Protein AF-A0A7S1QEM0-F1 (afdb_monomer)

Structure (mmCIF, N/CA/C/O backbone):
data_AF-A0A7S1QEM0-F1
#
_entry.id   AF-A0A7S1QEM0-F1
#
loop_
_atom_site.group_PDB
_atom_site.id
_atom_site.type_symbol
_atom_site.label_atom_id
_atom_site.label_alt_id
_atom_site.label_comp_id
_atom_site.label_asym_id
_atom_site.label_entity_id
_atom_site.label_seq_id
_atom_site.pdbx_PDB_ins_code
_atom_site.Cartn_x
_atom_site.Cartn_y
_atom_site.Cartn_z
_atom_site.occupancy
_atom_site.B_iso_or_equiv
_atom_site.auth_seq_id
_atom_site.auth_comp_id
_atom_site.auth_asym_id
_atom_site.auth_atom_id
_atom_site.pdbx_PDB_model_num
ATOM 1 N N . LEU A 1 1 ? -28.813 -44.667 -21.325 1.00 46.09 1 LEU A N 1
ATOM 2 C CA . LEU A 1 1 ? -28.875 -44.055 -19.977 1.00 46.09 1 LEU A CA 1
ATOM 3 C C . LEU A 1 1 ? -30.034 -43.063 -19.959 1.00 46.09 1 LEU A C 1
ATOM 5 O O . LEU A 1 1 ? -30.055 -42.157 -20.779 1.00 46.09 1 LEU A O 1
ATOM 9 N N . LYS A 1 2 ? -31.065 -43.344 -19.153 1.00 39.00 2 LYS A N 1
ATOM 10 C CA . LYS A 1 2 ? -32.366 -42.652 -19.143 1.00 39.00 2 LYS A CA 1
ATOM 11 C C . LYS A 1 2 ? -32.258 -41.293 -18.437 1.00 39.00 2 LYS A C 1
ATOM 13 O O . LYS A 1 2 ? -31.999 -41.255 -17.240 1.00 39.00 2 LYS A O 1
ATOM 18 N N . LEU A 1 3 ? -32.525 -40.208 -19.164 1.00 43.53 3 LEU A N 1
ATOM 19 C CA . LEU A 1 3 ? -32.800 -38.877 -18.615 1.00 43.53 3 LEU A CA 1
ATOM 20 C C . LEU A 1 3 ? -34.246 -38.844 -18.101 1.00 43.53 3 LEU A C 1
ATOM 22 O O . LEU A 1 3 ? -35.197 -38.798 -18.881 1.00 43.53 3 LEU A O 1
ATOM 26 N N . SER A 1 4 ? -34.405 -38.922 -16.780 1.00 48.31 4 SER A N 1
ATOM 27 C CA . SER A 1 4 ? -35.692 -38.803 -16.096 1.00 48.31 4 SER A CA 1
ATOM 28 C C . SER A 1 4 ? -35.892 -37.381 -15.579 1.00 48.31 4 SER A C 1
ATOM 30 O O . SER A 1 4 ? -35.190 -36.923 -14.685 1.00 48.31 4 SER A O 1
ATOM 32 N N . ARG A 1 5 ? -36.888 -36.732 -16.182 1.00 49.31 5 ARG A N 1
ATOM 33 C CA . ARG A 1 5 ? -37.717 -35.610 -15.720 1.00 49.31 5 ARG A CA 1
ATOM 34 C C . ARG A 1 5 ? -37.560 -35.230 -14.237 1.00 49.31 5 ARG A C 1
ATOM 36 O O . ARG A 1 5 ? -38.040 -35.942 -13.362 1.00 49.31 5 ARG A O 1
ATOM 43 N N . TYR A 1 6 ? -37.045 -34.025 -13.999 1.00 44.69 6 TYR A N 1
ATOM 44 C CA . TYR A 1 6 ? -37.381 -33.209 -12.831 1.00 44.69 6 TYR A CA 1
ATOM 45 C C . TYR A 1 6 ? -38.195 -32.004 -13.315 1.00 44.69 6 TYR A C 1
ATOM 47 O O . TYR A 1 6 ? -37.662 -30.953 -13.653 1.00 44.69 6 TYR A O 1
ATOM 55 N N . THR A 1 7 ? -39.513 -32.178 -13.405 1.00 47.75 7 THR A N 1
ATOM 56 C CA . THR A 1 7 ? -40.480 -31.081 -13.530 1.00 47.75 7 THR A CA 1
ATOM 57 C C . THR A 1 7 ? -41.195 -30.953 -12.196 1.00 47.75 7 THR A C 1
ATOM 59 O O . THR A 1 7 ? -42.084 -31.740 -11.886 1.00 47.75 7 THR A O 1
ATOM 62 N N . GLY A 1 8 ? -40.769 -29.979 -11.401 1.00 41.69 8 GLY A N 1
ATOM 63 C CA . GLY A 1 8 ? -41.352 -29.657 -10.101 1.00 41.69 8 GLY A CA 1
ATOM 64 C C . GLY A 1 8 ? -41.014 -28.226 -9.709 1.00 41.69 8 GLY A C 1
ATOM 65 O O . GLY A 1 8 ? -40.527 -27.980 -8.613 1.00 41.69 8 GLY A O 1
ATOM 66 N N . MET A 1 9 ? -41.200 -27.283 -10.635 1.00 45.41 9 MET A N 1
ATOM 67 C CA . MET A 1 9 ? -41.080 -25.858 -10.346 1.00 45.41 9 MET A CA 1
ATOM 68 C C . MET A 1 9 ? -42.355 -25.443 -9.601 1.00 45.41 9 MET A C 1
ATOM 70 O O .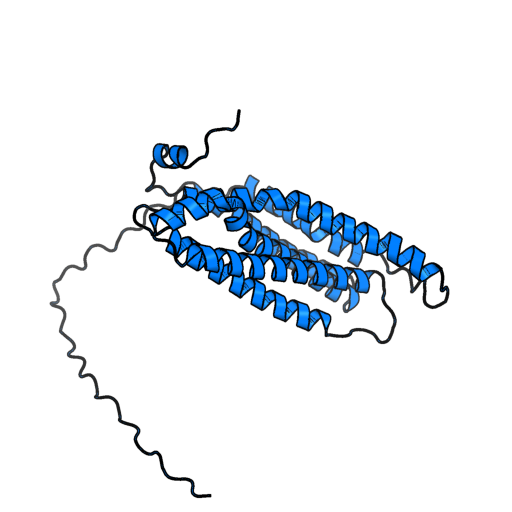 MET A 1 9 ? -43.374 -25.113 -10.206 1.00 45.41 9 MET A O 1
ATOM 74 N N . HIS A 1 10 ? -42.332 -25.556 -8.272 1.00 45.91 10 HIS A N 1
ATOM 75 C CA . HIS A 1 10 ? -43.366 -24.978 -7.425 1.00 45.91 10 HIS A CA 1
ATOM 76 C C . HIS A 1 10 ? -43.322 -23.461 -7.598 1.00 45.91 10 HIS A C 1
ATOM 78 O O . HIS A 1 10 ? -42.398 -22.797 -7.134 1.00 45.91 10 HIS A O 1
ATOM 84 N N . CYS A 1 11 ? -44.320 -22.924 -8.298 1.00 47.41 11 CYS A N 1
ATOM 85 C CA . CYS A 1 11 ? -44.575 -21.495 -8.356 1.00 47.41 11 CYS A CA 1
ATOM 86 C C . CYS A 1 11 ? -44.784 -21.001 -6.910 1.00 47.41 11 CYS A C 1
ATOM 88 O O . CYS A 1 11 ? -45.695 -21.500 -6.237 1.00 47.41 11 CYS A O 1
ATOM 90 N N . PRO A 1 12 ? -43.928 -20.107 -6.382 1.00 57.97 12 PRO A N 1
ATOM 91 C CA . PRO A 1 12 ? -44.095 -19.603 -5.031 1.00 57.97 12 PRO A CA 1
ATOM 92 C C . PRO A 1 12 ? -45.432 -18.870 -4.954 1.00 57.97 12 PRO A C 1
ATOM 94 O O . PRO A 1 12 ? -45.755 -18.055 -5.820 1.00 57.97 12 PRO A O 1
ATOM 97 N N . ARG A 1 13 ? -46.222 -19.213 -3.926 1.00 51.84 13 ARG A N 1
ATOM 98 C CA . ARG A 1 13 ? -47.475 -18.545 -3.557 1.00 51.84 13 ARG A CA 1
ATOM 99 C C . ARG A 1 13 ? -47.329 -17.047 -3.806 1.00 51.84 13 ARG A C 1
ATOM 101 O O . ARG A 1 13 ? -46.491 -16.408 -3.178 1.00 51.84 13 ARG A O 1
ATOM 108 N N . THR A 1 14 ? -48.167 -16.510 -4.688 1.00 47.53 14 THR A N 1
ATOM 109 C CA . THR A 1 14 ? -48.435 -15.077 -4.797 1.00 47.53 14 THR A CA 1
ATOM 110 C C . THR A 1 14 ? -48.693 -14.544 -3.395 1.00 47.53 14 THR A C 1
ATOM 112 O O . THR A 1 14 ? -49.757 -14.789 -2.819 1.00 47.53 14 THR A O 1
ATOM 115 N N . ILE A 1 15 ? -47.690 -13.875 -2.825 1.00 54.56 15 ILE A N 1
ATOM 116 C CA . ILE A 1 15 ? -47.835 -13.101 -1.601 1.00 54.56 15 ILE A CA 1
ATOM 117 C C . ILE A 1 15 ? -48.834 -12.017 -1.969 1.00 54.56 15 ILE A C 1
ATOM 119 O O . ILE A 1 15 ? -48.537 -11.113 -2.747 1.00 54.56 15 ILE A O 1
ATOM 123 N N . ARG A 1 16 ? -50.063 -12.175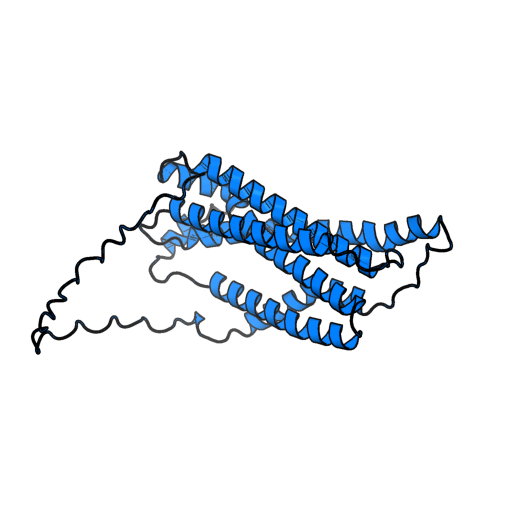 -1.481 1.00 46.22 16 ARG A N 1
ATOM 124 C CA . ARG A 1 16 ? -51.084 -11.143 -1.550 1.00 46.22 16 ARG A CA 1
ATOM 125 C C . ARG A 1 16 ? -50.564 -10.031 -0.646 1.00 46.22 16 ARG A C 1
ATOM 127 O O . ARG A 1 16 ? -50.696 -10.112 0.570 1.00 46.22 16 ARG A O 1
ATOM 134 N N . THR A 1 17 ? -49.870 -9.060 -1.229 1.00 50.03 17 THR A N 1
ATOM 135 C CA . THR A 1 17 ? -49.514 -7.816 -0.558 1.00 50.03 17 THR A CA 1
ATOM 136 C C . THR A 1 17 ? -50.832 -7.127 -0.253 1.00 50.03 17 THR A C 1
ATOM 138 O O . THR A 1 17 ? -51.414 -6.445 -1.095 1.00 50.03 17 THR A O 1
ATOM 141 N N . GLU A 1 18 ? -51.364 -7.376 0.942 1.00 49.31 18 GLU A N 1
ATOM 142 C CA . GLU A 1 18 ? -52.343 -6.481 1.527 1.00 49.31 18 GLU A CA 1
ATOM 143 C C . GLU A 1 18 ? -51.652 -5.126 1.626 1.00 49.31 18 GLU A C 1
ATOM 145 O O . GLU A 1 18 ? -50.793 -4.897 2.477 1.00 49.31 18 GLU A O 1
ATOM 150 N N . VAL A 1 19 ? -51.975 -4.248 0.676 1.00 53.53 19 VAL A N 1
ATOM 151 C CA . VAL A 1 19 ? -51.633 -2.834 0.739 1.00 53.53 19 VAL A CA 1
ATOM 152 C C . VAL A 1 19 ? -52.433 -2.292 1.913 1.00 53.53 19 VAL A C 1
ATOM 154 O O . VAL A 1 19 ? -53.571 -1.841 1.767 1.00 53.53 19 VAL A O 1
ATOM 157 N N . ARG A 1 20 ? -51.861 -2.431 3.111 1.00 60.00 20 ARG A N 1
ATOM 158 C CA . ARG A 1 20 ? -52.348 -1.787 4.319 1.00 60.00 20 ARG A CA 1
ATOM 159 C C . ARG A 1 20 ? -52.325 -0.301 3.996 1.00 60.00 20 ARG A C 1
ATOM 161 O O . ARG A 1 20 ? -51.250 0.283 3.884 1.00 60.00 20 ARG A O 1
ATOM 168 N N . LYS A 1 21 ? -53.503 0.279 3.745 1.00 52.38 21 LYS A N 1
ATOM 169 C CA . LYS A 1 21 ? -53.661 1.727 3.613 1.00 52.38 21 LYS A CA 1
ATOM 170 C C . LYS A 1 21 ? -53.103 2.315 4.902 1.00 52.38 21 LYS A C 1
ATOM 172 O O . LYS A 1 21 ? -53.712 2.144 5.957 1.00 52.38 21 LYS A O 1
ATOM 177 N N . MET A 1 22 ? -51.907 2.895 4.815 1.00 52.28 22 MET A N 1
ATOM 178 C CA . MET A 1 22 ? -51.350 3.674 5.907 1.00 52.28 22 MET A CA 1
ATOM 179 C C . MET A 1 22 ? -52.378 4.768 6.215 1.00 52.28 22 MET A C 1
ATOM 181 O O . MET A 1 22 ? -52.861 5.406 5.272 1.00 52.28 22 MET A O 1
ATOM 185 N N . PRO A 1 23 ? -52.813 4.908 7.477 1.00 59.81 23 PRO A N 1
ATOM 186 C CA . PRO A 1 23 ? -53.702 5.993 7.863 1.00 59.81 23 PRO A CA 1
ATOM 187 C C . PRO A 1 23 ? -53.071 7.309 7.403 1.00 59.81 23 PRO A C 1
ATOM 189 O O . PRO A 1 23 ? -51.884 7.534 7.613 1.00 59.81 23 PRO A O 1
ATOM 192 N N . ALA A 1 24 ? -53.857 8.140 6.714 1.00 60.38 24 ALA A N 1
ATOM 193 C CA . ALA A 1 24 ? -53.378 9.329 6.007 1.00 60.38 24 ALA A CA 1
ATOM 194 C C . ALA A 1 24 ? -52.805 10.428 6.926 1.00 60.38 24 ALA A C 1
ATOM 196 O O . ALA A 1 24 ? -52.307 11.428 6.422 1.00 60.38 24 ALA A O 1
ATOM 197 N N . ASP A 1 25 ? -52.827 10.209 8.243 1.00 59.66 25 ASP A N 1
ATOM 198 C CA . ASP A 1 25 ? -52.529 11.207 9.269 1.00 59.66 25 ASP A CA 1
ATOM 199 C C . ASP A 1 25 ? -51.462 10.739 10.280 1.00 59.66 25 ASP A C 1
ATOM 201 O O . ASP A 1 25 ? -51.286 11.360 11.327 1.00 59.66 25 ASP A O 1
ATOM 205 N N . GLU A 1 26 ? -50.742 9.642 10.013 1.00 61.81 26 GLU A N 1
ATOM 206 C CA . GLU A 1 26 ? -49.587 9.265 10.839 1.00 61.81 26 GLU A CA 1
ATOM 207 C C . GLU A 1 26 ? -48.393 10.133 10.413 1.00 61.81 26 GLU A C 1
ATOM 209 O O . GLU A 1 26 ? -47.700 9.824 9.441 1.00 61.81 26 GLU A O 1
ATOM 214 N N . GLU A 1 27 ? -48.215 11.275 11.092 1.00 65.50 27 GLU A N 1
ATOM 215 C CA . GLU A 1 27 ? -47.051 12.153 10.933 1.00 65.50 27 GLU A CA 1
ATOM 216 C C . GLU A 1 27 ? -45.783 11.296 10.950 1.00 65.50 27 GLU A C 1
ATOM 218 O O . GLU A 1 27 ? -45.433 10.686 11.964 1.00 65.50 27 GLU A O 1
ATOM 223 N N . LEU A 1 28 ? -45.111 11.219 9.795 1.00 65.62 28 LEU A N 1
ATOM 224 C CA . LEU A 1 28 ? -43.826 10.545 9.678 1.00 65.62 28 LEU A CA 1
ATOM 225 C C . LEU A 1 28 ? -42.915 11.106 10.775 1.00 65.62 28 LEU A C 1
ATOM 227 O O . LEU A 1 28 ? -42.778 12.333 10.856 1.00 65.62 28 LEU A O 1
ATOM 231 N N . PRO A 1 29 ? -42.294 10.249 11.611 1.00 68.31 29 PRO A N 1
ATOM 232 C CA . PRO A 1 29 ? -41.357 10.729 12.608 1.00 68.31 29 PRO A CA 1
ATOM 233 C C . PRO A 1 29 ? -40.331 11.617 11.899 1.00 68.31 29 PRO A C 1
ATOM 235 O O . PRO A 1 29 ? -39.912 11.271 10.785 1.00 68.31 29 PRO A O 1
ATOM 238 N N . PRO A 1 30 ? -39.969 12.771 12.490 1.00 74.25 30 PRO A N 1
ATOM 239 C CA . PRO A 1 30 ? -39.079 13.721 11.847 1.00 74.25 30 PRO A CA 1
ATOM 240 C C . PRO A 1 30 ? -37.850 12.968 11.354 1.00 74.25 30 PRO A C 1
ATOM 242 O O . PRO A 1 30 ? -37.249 12.192 12.105 1.00 74.25 30 PRO A O 1
ATOM 245 N N . ALA A 1 31 ? -37.540 13.142 10.066 1.00 71.56 31 ALA A N 1
ATOM 246 C CA . ALA A 1 31 ? -36.414 12.463 9.448 1.00 71.56 31 ALA A CA 1
ATOM 247 C C . ALA A 1 31 ? -35.184 12.671 10.341 1.00 71.56 31 ALA A C 1
ATOM 249 O O . ALA A 1 31 ? -34.962 13.806 10.775 1.00 71.56 31 ALA A O 1
ATOM 250 N N . PRO A 1 32 ? -34.418 11.611 10.663 1.00 66.94 32 PRO A N 1
ATOM 251 C CA . PRO A 1 32 ? -33.272 11.744 11.545 1.00 66.94 32 PRO A CA 1
ATOM 252 C C . PRO A 1 32 ? -32.350 12.815 10.966 1.00 66.94 32 PRO A C 1
ATOM 254 O O . PRO A 1 32 ? -31.778 12.643 9.889 1.00 66.94 32 PRO A O 1
ATOM 257 N N . THR A 1 33 ? -32.263 13.951 11.655 1.00 74.25 33 THR A N 1
ATOM 258 C CA . THR A 1 33 ? -31.422 15.067 11.238 1.00 74.25 33 THR A CA 1
ATOM 259 C C . THR A 1 33 ? -29.983 14.603 11.353 1.00 74.25 33 THR A C 1
ATOM 261 O O . THR A 1 33 ? -29.511 14.290 12.450 1.00 74.25 33 THR A O 1
ATOM 264 N N . LEU A 1 34 ? -29.303 14.496 10.212 1.00 74.94 34 LEU A N 1
ATOM 265 C CA . LEU A 1 34 ? -27.876 14.208 10.194 1.00 74.94 34 LEU A CA 1
ATOM 266 C C . LEU A 1 34 ? -27.147 15.308 10.982 1.00 74.94 34 LEU A C 1
ATOM 268 O O . LEU A 1 34 ? -27.545 16.470 10.891 1.00 74.94 34 LEU A O 1
ATOM 272 N N . PRO A 1 35 ? -26.116 14.962 11.769 1.00 75.62 35 PRO A N 1
ATOM 273 C CA . PRO A 1 35 ? -25.326 15.967 12.461 1.00 75.62 35 PRO A CA 1
ATOM 274 C C . PRO A 1 35 ? -24.618 16.868 11.445 1.00 75.62 35 PRO A C 1
ATOM 276 O O . PRO A 1 35 ? -24.231 16.404 10.368 1.00 75.62 35 PRO A O 1
ATOM 279 N N . ASP A 1 36 ? -24.420 18.134 11.812 1.00 76.25 36 ASP A N 1
ATOM 280 C CA . ASP A 1 36 ? -23.646 19.068 10.999 1.00 76.25 36 ASP A CA 1
ATOM 281 C C . ASP A 1 36 ? -22.225 18.524 10.748 1.00 76.25 36 ASP A C 1
ATOM 283 O O . ASP A 1 36 ? -21.637 17.876 11.627 1.00 76.25 36 ASP A O 1
ATOM 287 N N . PRO A 1 37 ? -21.652 18.754 9.552 1.00 75.69 37 PRO A N 1
ATOM 288 C CA . PRO A 1 37 ? -20.293 18.332 9.253 1.00 75.69 37 PRO A CA 1
ATOM 289 C C . PRO A 1 37 ? -19.310 18.998 10.223 1.00 75.69 37 PRO A C 1
ATOM 291 O O . PRO A 1 37 ? -19.336 20.208 10.431 1.00 75.69 37 PRO A O 1
ATOM 294 N N . THR A 1 38 ? -18.430 18.194 10.817 1.00 76.12 38 THR A N 1
ATOM 295 C CA . THR A 1 38 ? -17.393 18.678 11.736 1.00 76.12 38 THR A CA 1
ATOM 296 C C . THR A 1 38 ? -16.312 19.467 10.988 1.00 76.12 38 THR A C 1
ATOM 298 O O . THR A 1 38 ? -16.219 19.400 9.760 1.00 76.12 38 THR A O 1
ATOM 301 N N . ASP A 1 39 ? -15.408 20.131 11.721 1.00 74.62 39 ASP A N 1
ATOM 302 C CA . ASP A 1 39 ? -14.222 20.825 11.170 1.00 74.62 39 ASP A CA 1
ATOM 303 C C . ASP A 1 39 ? -13.339 19.936 10.272 1.00 74.62 39 ASP A C 1
ATOM 305 O O . ASP A 1 39 ? -12.498 20.415 9.512 1.00 74.62 39 ASP A O 1
ATOM 309 N N . GLN A 1 40 ? -13.538 18.619 10.321 1.00 72.12 40 GLN A N 1
ATOM 310 C CA . GLN A 1 40 ? -12.904 17.665 9.423 1.00 72.12 40 GLN A CA 1
ATOM 311 C C . GLN A 1 40 ? -13.309 17.853 7.949 1.00 72.12 40 GLN A C 1
ATOM 313 O O . GLN A 1 40 ? -12.559 17.452 7.060 1.00 72.12 40 GLN A O 1
ATOM 318 N N . ALA A 1 41 ? -14.466 18.461 7.675 1.00 74.12 41 ALA A N 1
ATOM 319 C CA . ALA A 1 41 ? -14.916 18.774 6.320 1.00 74.12 41 ALA A CA 1
ATOM 320 C C . ALA A 1 41 ? -14.132 19.935 5.679 1.00 74.12 41 ALA A C 1
ATOM 322 O O . ALA A 1 41 ? -14.244 20.163 4.472 1.00 74.12 41 ALA A O 1
ATOM 323 N N . VAL A 1 42 ? -13.329 20.667 6.461 1.00 85.06 42 VAL A N 1
ATOM 324 C CA . VAL A 1 42 ? -12.531 21.792 5.965 1.00 85.06 42 VAL A CA 1
ATOM 325 C C . VAL A 1 42 ? -11.345 21.286 5.145 1.00 85.06 42 VAL A C 1
ATOM 327 O O . VAL A 1 42 ? -10.655 20.334 5.514 1.00 85.06 42 VAL A O 1
ATOM 330 N N . PHE A 1 43 ? -11.069 21.960 4.025 1.00 89.75 43 PHE A N 1
ATOM 331 C CA . PHE A 1 43 ? -9.899 21.671 3.204 1.00 89.75 43 PHE A CA 1
ATOM 332 C C . PHE A 1 43 ? -8.598 21.946 3.973 1.00 89.75 43 PHE A C 1
ATOM 334 O O . PHE A 1 43 ? -8.268 23.081 4.311 1.00 89.75 43 PHE A O 1
ATOM 341 N N . ARG A 1 44 ? -7.825 20.885 4.196 1.00 91.69 44 ARG A N 1
ATOM 342 C CA . ARG A 1 44 ? -6.525 20.896 4.868 1.00 91.69 44 ARG A CA 1
ATOM 343 C C . ARG A 1 44 ? -5.372 20.782 3.875 1.00 91.69 44 ARG A C 1
ATOM 345 O O . ARG A 1 44 ? -4.996 19.679 3.473 1.00 91.69 44 ARG A O 1
ATOM 352 N N . ALA A 1 45 ? -4.803 21.922 3.483 1.00 93.88 45 ALA A N 1
ATOM 353 C CA . ALA A 1 45 ? -3.703 21.988 2.514 1.00 93.88 45 ALA A CA 1
ATOM 354 C C . ALA A 1 45 ? -2.461 21.182 2.948 1.00 93.88 45 ALA A C 1
ATOM 356 O O . ALA A 1 45 ? -1.773 20.607 2.105 1.00 93.88 45 ALA A O 1
ATOM 357 N N . ASP A 1 46 ? -2.206 21.084 4.256 1.00 94.19 46 ASP A N 1
ATOM 358 C CA . ASP A 1 46 ? -1.104 20.308 4.831 1.00 94.19 46 ASP A CA 1
ATOM 359 C C . ASP A 1 46 ? -1.225 18.803 4.538 1.00 94.19 46 ASP A C 1
ATOM 361 O O . ASP A 1 46 ? -0.232 18.165 4.185 1.00 94.19 46 ASP A O 1
ATOM 365 N N . ILE A 1 47 ? -2.437 18.241 4.626 1.00 93.00 47 ILE A N 1
ATOM 366 C CA . ILE A 1 47 ? -2.707 16.827 4.311 1.00 93.00 47 ILE A CA 1
ATOM 367 C C . ILE A 1 47 ? -2.483 16.556 2.820 1.00 93.00 47 ILE A C 1
ATOM 369 O O . ILE A 1 47 ? -1.872 15.553 2.444 1.00 93.00 47 ILE A O 1
ATOM 373 N N . TRP A 1 48 ? -2.956 17.463 1.965 1.00 95.12 48 TRP A N 1
ATOM 374 C CA . TRP A 1 48 ? -2.794 17.345 0.517 1.00 95.12 48 TRP A CA 1
ATOM 375 C C . TRP A 1 48 ? -1.330 17.418 0.095 1.00 95.12 48 TRP A C 1
ATOM 377 O O . TRP A 1 48 ? -0.882 16.571 -0.676 1.00 95.12 48 TRP A O 1
ATOM 387 N N . LEU A 1 49 ? -0.567 18.366 0.646 1.00 95.00 49 LEU A N 1
ATOM 388 C CA . LEU A 1 49 ? 0.863 18.485 0.373 1.00 95.00 49 LEU A CA 1
ATOM 389 C C . LEU A 1 49 ? 1.625 17.226 0.812 1.00 95.00 49 LEU A C 1
ATOM 391 O O . LEU A 1 49 ? 2.431 16.705 0.044 1.00 95.00 49 LEU A O 1
ATOM 395 N N . LYS A 1 50 ? 1.339 16.690 2.006 1.00 93.19 50 LYS A N 1
ATOM 396 C CA . LYS A 1 50 ? 1.935 15.427 2.476 1.00 93.19 50 LYS A CA 1
ATOM 397 C C . LYS A 1 50 ? 1.588 14.258 1.560 1.00 93.19 50 LYS A C 1
ATOM 399 O O . LYS A 1 50 ? 2.482 13.524 1.156 1.00 93.19 50 LYS A O 1
ATOM 404 N N . GLY A 1 51 ? 0.311 14.106 1.199 1.00 92.12 51 GLY A N 1
ATOM 405 C CA . GLY A 1 51 ? -0.136 13.062 0.274 1.00 92.12 51 GLY A CA 1
ATOM 406 C C . GLY A 1 51 ? 0.561 13.151 -1.086 1.00 92.12 51 GLY A C 1
ATOM 407 O O . GLY A 1 51 ? 0.987 12.129 -1.621 1.00 92.12 51 GLY A O 1
ATOM 408 N N . PHE A 1 52 ? 0.741 14.369 -1.607 1.00 93.88 52 PHE A N 1
ATOM 409 C CA . PHE A 1 52 ? 1.474 14.611 -2.849 1.00 93.88 52 PHE A CA 1
ATOM 410 C C . PHE A 1 52 ? 2.942 14.191 -2.726 1.00 93.88 52 PHE A C 1
ATOM 412 O O . PHE A 1 52 ? 3.408 13.371 -3.518 1.00 93.88 52 PHE A O 1
ATOM 419 N N . LEU A 1 53 ? 3.648 14.671 -1.696 1.00 94.62 53 LEU A N 1
ATOM 420 C CA . LEU A 1 53 ? 5.056 14.335 -1.464 1.00 94.62 53 LEU A CA 1
ATOM 421 C C . LEU A 1 53 ? 5.267 12.828 -1.277 1.00 94.62 53 LEU A C 1
ATOM 423 O O . LEU A 1 53 ? 6.179 12.261 -1.876 1.00 94.62 53 LEU A O 1
ATOM 427 N N . TYR A 1 54 ? 4.402 12.161 -0.510 1.00 92.19 54 TYR A N 1
ATOM 428 C CA . TYR A 1 54 ? 4.470 10.712 -0.330 1.00 92.19 54 TYR A CA 1
ATOM 429 C C . TYR A 1 54 ? 4.239 9.955 -1.636 1.00 92.19 54 TYR A C 1
ATOM 431 O O . TYR A 1 54 ? 5.011 9.050 -1.940 1.00 92.19 54 TYR A O 1
ATOM 439 N N . SER A 1 55 ? 3.238 10.344 -2.434 1.00 92.19 55 SER A N 1
ATOM 440 C CA . SER A 1 55 ? 2.980 9.703 -3.731 1.00 92.19 55 SER A CA 1
ATOM 441 C C . SER A 1 55 ? 4.172 9.830 -4.686 1.00 92.19 55 SER A C 1
ATOM 443 O O . SER A 1 55 ? 4.545 8.854 -5.336 1.00 92.19 55 SER A O 1
ATOM 445 N N . LEU A 1 56 ? 4.823 10.999 -4.704 1.00 91.25 56 LEU A N 1
ATOM 446 C CA . LEU A 1 56 ? 6.003 11.250 -5.523 1.00 91.25 56 LEU A CA 1
ATOM 447 C C . LEU A 1 56 ? 7.172 10.370 -5.079 1.00 91.25 56 LEU A C 1
ATOM 449 O O . LEU A 1 56 ? 7.742 9.664 -5.905 1.00 91.25 56 LEU A O 1
ATOM 453 N N . VAL A 1 57 ? 7.489 10.345 -3.781 1.00 91.75 57 VAL A N 1
ATOM 454 C CA . VAL A 1 57 ? 8.567 9.500 -3.237 1.00 91.75 57 VAL A CA 1
ATOM 455 C C . VAL A 1 57 ? 8.311 8.018 -3.520 1.00 91.75 57 VAL A C 1
ATOM 457 O O . VAL A 1 57 ? 9.219 7.316 -3.957 1.00 91.75 57 VAL A O 1
ATOM 460 N N . MET A 1 58 ? 7.075 7.550 -3.330 1.00 90.06 58 MET A N 1
ATOM 461 C CA . MET A 1 58 ? 6.701 6.145 -3.517 1.00 90.06 58 MET A CA 1
ATOM 462 C C . MET A 1 58 ? 6.814 5.669 -4.969 1.00 90.06 58 MET A C 1
ATOM 464 O O . MET A 1 58 ? 7.187 4.522 -5.198 1.00 90.06 58 MET A O 1
ATOM 468 N N . LEU A 1 59 ? 6.503 6.527 -5.946 1.00 91.62 59 LEU A N 1
ATOM 469 C CA . LEU A 1 59 ? 6.559 6.167 -7.367 1.00 91.62 59 LEU A CA 1
ATOM 470 C C . LEU A 1 59 ? 7.877 6.546 -8.055 1.00 91.62 59 LEU A C 1
ATOM 472 O O . LEU A 1 59 ? 8.127 6.100 -9.178 1.00 91.62 59 LEU A O 1
ATOM 476 N N . THR A 1 60 ? 8.726 7.345 -7.401 1.00 92.69 60 THR A N 1
ATOM 477 C CA . THR A 1 60 ? 10.025 7.774 -7.943 1.00 92.69 60 THR A CA 1
ATOM 478 C C . THR A 1 60 ? 10.862 6.608 -8.484 1.00 92.69 60 THR A C 1
ATOM 480 O O . THR A 1 60 ? 11.391 6.770 -9.584 1.00 92.69 60 THR A O 1
ATOM 483 N N . PRO A 1 61 ? 10.967 5.433 -7.821 1.00 91.06 61 PRO A N 1
ATOM 484 C CA . PRO A 1 61 ? 11.759 4.327 -8.358 1.00 91.06 61 PRO A CA 1
ATOM 485 C C . PRO A 1 61 ? 11.297 3.886 -9.753 1.00 91.06 61 PRO A C 1
ATOM 487 O O . PRO A 1 61 ? 12.112 3.834 -10.671 1.00 91.06 61 PRO A O 1
ATOM 490 N N . ALA A 1 62 ? 9.993 3.666 -9.954 1.00 90.81 62 ALA A N 1
ATOM 491 C CA . ALA A 1 62 ? 9.449 3.266 -11.253 1.00 90.81 62 ALA A CA 1
ATOM 492 C C . ALA A 1 62 ? 9.663 4.337 -12.337 1.00 90.81 62 ALA A C 1
ATOM 494 O O . ALA A 1 62 ? 9.990 4.004 -13.475 1.00 90.81 62 ALA A O 1
ATOM 495 N N . LEU A 1 63 ? 9.533 5.624 -11.991 1.00 91.88 63 LEU A N 1
ATOM 496 C CA . LEU A 1 63 ? 9.799 6.718 -12.930 1.00 91.88 63 LEU A CA 1
ATOM 497 C C . LEU A 1 63 ? 11.278 6.789 -13.318 1.00 91.88 63 LEU A C 1
ATOM 499 O O . LEU A 1 63 ? 11.596 6.904 -14.497 1.00 91.88 63 LEU A O 1
ATOM 503 N N . VAL A 1 64 ? 12.189 6.726 -12.345 1.00 91.88 64 VAL A N 1
ATOM 504 C CA . VAL A 1 64 ? 13.636 6.777 -12.601 1.00 91.88 64 VAL A CA 1
ATOM 505 C C . VAL A 1 64 ? 14.056 5.593 -13.470 1.00 91.88 64 VAL A C 1
ATOM 507 O O . VAL A 1 64 ? 14.737 5.786 -14.477 1.00 91.88 64 VAL A O 1
ATOM 510 N N . LEU A 1 65 ? 13.597 4.387 -13.142 1.00 89.06 65 LEU A N 1
ATOM 511 C CA . LEU A 1 65 ? 13.875 3.180 -13.920 1.00 89.06 65 LEU A CA 1
ATOM 512 C C . LEU A 1 65 ? 13.291 3.264 -15.341 1.00 89.06 65 LEU A C 1
ATOM 514 O O . LEU A 1 65 ? 14.005 3.004 -16.302 1.00 89.06 65 LEU A O 1
ATOM 518 N N . GLY A 1 66 ? 12.048 3.730 -15.498 1.00 86.69 66 GLY A N 1
ATOM 519 C CA . GLY A 1 66 ? 11.422 3.903 -16.814 1.00 86.69 66 GLY A CA 1
ATOM 520 C C . GLY A 1 66 ? 12.036 5.021 -17.671 1.00 86.69 66 GLY A C 1
ATOM 521 O O . GLY A 1 66 ? 12.038 4.947 -18.899 1.00 86.69 66 GLY A O 1
ATOM 522 N N . LEU A 1 67 ? 12.575 6.080 -17.053 1.00 88.19 67 LEU A N 1
ATOM 523 C CA . LEU A 1 67 ? 13.208 7.190 -17.774 1.00 88.19 67 LEU A CA 1
ATOM 524 C C . LEU A 1 67 ? 14.673 6.924 -18.128 1.00 88.19 67 LEU A C 1
ATOM 526 O O . LEU A 1 67 ? 15.151 7.476 -19.132 1.00 88.19 67 LEU A O 1
ATOM 530 N N . THR A 1 68 ? 15.382 6.150 -17.305 1.00 86.06 68 THR A N 1
ATOM 531 C CA . THR A 1 68 ? 16.782 5.790 -17.540 1.00 86.06 68 THR A CA 1
ATOM 532 C C . THR A 1 68 ? 16.852 4.794 -18.689 1.00 86.06 68 THR A C 1
ATOM 534 O O . THR A 1 68 ? 16.263 3.719 -18.644 1.00 86.06 68 THR A O 1
ATOM 537 N N . ARG A 1 69 ? 17.550 5.193 -19.760 1.00 62.19 69 ARG A N 1
ATOM 538 C CA . ARG A 1 69 ? 17.684 4.410 -20.994 1.00 62.19 69 ARG A CA 1
ATOM 539 C C . ARG A 1 69 ? 18.174 3.000 -20.655 1.00 62.19 69 ARG A C 1
ATOM 541 O O . ARG A 1 69 ? 19.046 2.852 -19.790 1.00 62.19 69 ARG A O 1
ATOM 548 N N . GLU A 1 70 ? 17.587 1.994 -21.299 1.00 64.06 70 GLU A N 1
ATOM 549 C CA . GLU A 1 70 ? 18.097 0.629 -21.232 1.00 64.06 70 GLU A CA 1
ATOM 550 C C . GLU A 1 70 ? 19.561 0.654 -21.679 1.00 64.06 70 GLU A C 1
ATOM 552 O O . GLU A 1 70 ? 19.906 1.263 -22.694 1.00 64.06 70 GLU A O 1
ATOM 557 N N . ILE A 1 71 ? 20.438 0.084 -20.857 1.00 54.69 71 ILE A N 1
ATOM 558 C CA . ILE A 1 71 ? 21.758 -0.300 -21.338 1.00 54.69 71 ILE A CA 1
ATOM 559 C C . ILE A 1 71 ? 21.470 -1.543 -22.171 1.00 54.69 71 ILE A C 1
ATOM 561 O O . ILE A 1 71 ? 20.989 -2.531 -21.613 1.00 54.69 71 ILE A O 1
ATOM 565 N N . ASP A 1 72 ? 21.657 -1.446 -23.488 1.00 52.62 72 ASP A N 1
ATOM 566 C CA . ASP A 1 72 ? 21.474 -2.563 -24.413 1.00 52.62 72 ASP A CA 1
ATOM 567 C C . ASP A 1 72 ? 22.204 -3.790 -23.855 1.00 52.62 72 ASP A C 1
ATOM 569 O O . ASP A 1 72 ? 23.413 -3.729 -23.637 1.00 52.62 72 ASP A O 1
ATOM 573 N N . ASN A 1 73 ? 21.438 -4.851 -23.569 1.00 51.03 73 ASN A N 1
ATOM 574 C CA . ASN A 1 73 ? 21.856 -6.209 -23.203 1.00 51.03 73 ASN A CA 1
ATOM 575 C C . ASN A 1 73 ? 23.369 -6.382 -22.934 1.00 51.03 73 ASN A C 1
ATOM 577 O O . ASN A 1 73 ? 24.076 -6.954 -23.771 1.00 51.03 73 ASN A O 1
ATOM 581 N N . PRO A 1 74 ? 23.890 -5.957 -21.764 1.00 49.75 74 PRO A N 1
ATOM 582 C CA . PRO A 1 74 ? 25.321 -6.066 -21.487 1.00 49.75 74 PRO A CA 1
ATOM 583 C C . PRO A 1 74 ? 25.808 -7.524 -21.405 1.00 49.75 74 PRO A C 1
ATOM 585 O O . PRO A 1 74 ? 27.007 -7.765 -21.437 1.00 49.75 74 PRO A O 1
ATOM 588 N N . GLY A 1 75 ? 24.898 -8.508 -21.343 1.00 46.56 75 GLY A N 1
ATOM 589 C CA . GLY A 1 75 ? 25.241 -9.920 -21.158 1.00 46.56 75 GLY A CA 1
ATOM 590 C C . GLY A 1 75 ? 24.882 -10.885 -22.291 1.00 46.56 75 GLY A C 1
ATOM 591 O O . GLY A 1 75 ? 25.118 -12.075 -22.126 1.00 46.56 75 GLY A O 1
ATOM 592 N N . VAL A 1 76 ? 24.346 -10.443 -23.440 1.00 51.03 76 VAL A N 1
ATOM 593 C CA . VAL A 1 76 ? 24.132 -11.388 -24.568 1.00 51.03 76 VAL A CA 1
ATOM 594 C C . VAL A 1 76 ? 25.463 -11.767 -25.235 1.00 51.03 76 VAL A C 1
ATOM 596 O O . VAL A 1 76 ? 25.588 -12.861 -25.776 1.00 51.03 76 VAL A O 1
ATOM 599 N N . ASN A 1 77 ? 26.482 -10.906 -25.131 1.00 52.91 77 ASN A N 1
ATOM 600 C CA . ASN A 1 77 ? 27.804 -11.132 -25.725 1.00 52.91 77 ASN A CA 1
ATOM 601 C C . ASN A 1 77 ? 28.953 -11.253 -24.704 1.00 52.91 77 ASN A C 1
ATOM 603 O O . ASN A 1 77 ? 30.072 -11.544 -25.120 1.00 52.91 77 ASN A O 1
ATOM 607 N N . ASP A 1 78 ? 28.702 -11.054 -23.403 1.00 57.00 78 ASP A N 1
ATOM 608 C CA . ASP A 1 78 ? 29.720 -11.158 -22.348 1.00 57.00 78 ASP A CA 1
ATOM 609 C C . ASP A 1 78 ? 29.193 -11.964 -21.136 1.00 57.00 78 ASP A C 1
ATOM 611 O O . ASP A 1 78 ? 28.354 -11.462 -20.377 1.00 57.00 78 ASP A O 1
ATOM 615 N N . PRO A 1 79 ? 29.632 -13.224 -20.950 1.00 57.84 79 PRO A N 1
ATOM 616 C CA . PRO A 1 79 ? 29.154 -14.086 -19.868 1.00 57.84 79 PRO A CA 1
ATOM 617 C C . PRO A 1 79 ? 29.484 -13.553 -18.462 1.00 57.84 79 PRO A C 1
ATOM 619 O O . PRO A 1 79 ? 28.733 -13.844 -17.530 1.00 57.84 79 PRO A O 1
ATOM 622 N N . ASP A 1 80 ? 30.528 -12.729 -18.307 1.00 60.91 80 ASP A N 1
ATOM 623 C CA . ASP A 1 80 ? 30.905 -12.127 -17.017 1.00 60.91 80 ASP A CA 1
ATOM 624 C C . ASP A 1 80 ? 30.130 -10.821 -16.730 1.00 60.91 80 ASP A C 1
ATOM 626 O O . ASP A 1 80 ? 29.884 -10.462 -15.564 1.00 60.91 80 ASP A O 1
ATOM 630 N N . GLY A 1 81 ? 29.680 -10.137 -17.793 1.00 58.81 81 GLY A N 1
ATOM 631 C CA . GLY A 1 81 ? 28.874 -8.913 -17.736 1.00 58.81 81 GLY A CA 1
ATOM 632 C C . GLY A 1 81 ? 27.496 -9.141 -17.116 1.00 58.81 81 GLY A C 1
ATOM 633 O O . GLY A 1 81 ? 27.050 -8.346 -16.289 1.00 58.81 81 GLY A O 1
ATOM 634 N N . TRP A 1 82 ? 26.860 -10.284 -17.403 1.00 60.25 82 TRP A N 1
ATOM 635 C CA . TRP A 1 82 ? 25.568 -10.650 -16.806 1.00 60.25 82 TRP A CA 1
ATOM 636 C C . TRP A 1 82 ? 25.622 -10.705 -15.276 1.00 60.25 82 TRP A C 1
ATOM 638 O O . TRP A 1 82 ? 24.805 -10.095 -14.584 1.00 60.25 82 TRP A O 1
ATOM 648 N N . THR A 1 83 ? 26.609 -11.421 -14.736 1.00 60.28 83 THR A N 1
ATOM 649 C CA . THR A 1 83 ? 26.785 -11.601 -13.291 1.00 60.28 83 THR A CA 1
ATOM 650 C C . THR A 1 83 ? 27.122 -10.305 -12.573 1.00 60.28 83 THR A C 1
ATOM 652 O O . THR A 1 83 ? 26.663 -10.107 -11.451 1.00 60.28 83 THR A O 1
ATOM 655 N N . THR A 1 84 ? 27.892 -9.416 -13.197 1.00 63.28 84 THR A N 1
ATOM 656 C CA . THR A 1 84 ? 28.338 -8.179 -12.547 1.00 63.28 84 THR A CA 1
ATOM 657 C C . THR A 1 84 ? 27.268 -7.090 -12.633 1.00 63.28 84 THR A C 1
ATOM 659 O O . THR A 1 84 ? 26.954 -6.459 -11.621 1.00 63.28 84 THR A O 1
ATOM 662 N N . ASP A 1 85 ? 26.629 -6.922 -13.795 1.00 68.75 85 ASP A N 1
ATOM 663 C CA . ASP A 1 85 ? 25.648 -5.856 -14.010 1.00 68.75 85 ASP A CA 1
ATOM 664 C C . ASP A 1 85 ? 24.277 -6.173 -13.412 1.00 68.75 85 ASP A C 1
ATOM 666 O O . ASP A 1 85 ? 23.692 -5.312 -12.755 1.00 68.75 85 ASP A O 1
ATOM 670 N N . VAL A 1 86 ? 23.760 -7.400 -13.540 1.00 71.94 86 VAL A N 1
ATOM 671 C CA . VAL A 1 86 ? 22.449 -7.739 -12.950 1.00 71.94 86 VAL A CA 1
ATOM 672 C C . VAL A 1 86 ? 22.532 -7.753 -11.422 1.00 71.94 86 VAL A C 1
ATOM 674 O O . VAL A 1 86 ? 21.637 -7.241 -10.741 1.00 71.94 86 VAL A O 1
ATOM 677 N N . LEU A 1 87 ? 23.626 -8.278 -10.858 1.00 76.38 87 LEU A N 1
ATOM 678 C CA . LEU A 1 87 ? 23.814 -8.316 -9.409 1.00 76.38 87 LEU A CA 1
ATOM 679 C C . LEU A 1 87 ? 23.931 -6.903 -8.822 1.00 76.38 87 LEU A C 1
ATOM 681 O O . LEU A 1 87 ? 23.203 -6.571 -7.883 1.00 76.38 87 LEU A O 1
ATOM 685 N N . LEU A 1 88 ? 24.822 -6.067 -9.366 1.00 81.12 88 LEU A N 1
ATOM 686 C CA . LEU A 1 88 ? 25.119 -4.748 -8.796 1.00 81.12 88 LEU A CA 1
ATOM 687 C C . LEU A 1 88 ? 24.095 -3.674 -9.174 1.00 81.12 88 LEU A C 1
ATOM 689 O O . LEU A 1 88 ? 23.847 -2.782 -8.364 1.00 81.12 88 LEU A O 1
ATOM 693 N N . GLN A 1 89 ? 23.486 -3.739 -10.362 1.00 80.44 89 GLN A N 1
ATOM 694 C CA . GLN A 1 89 ? 22.538 -2.712 -10.815 1.00 80.44 89 GLN A CA 1
ATOM 695 C C . GLN A 1 89 ? 21.079 -3.042 -10.480 1.00 80.44 89 GLN A C 1
ATOM 697 O O . GLN A 1 89 ? 20.244 -2.134 -10.472 1.00 80.44 89 GLN A O 1
ATOM 702 N N . VAL A 1 90 ? 20.752 -4.312 -10.206 1.00 85.06 90 VAL A N 1
ATOM 703 C CA . VAL A 1 90 ? 19.362 -4.734 -9.969 1.00 85.06 90 VAL A CA 1
ATOM 704 C C . VAL A 1 90 ? 19.191 -5.489 -8.661 1.00 85.06 90 VAL A C 1
ATOM 706 O O . VAL A 1 90 ? 18.427 -5.038 -7.813 1.00 85.06 90 VAL A O 1
ATOM 709 N N . ALA A 1 91 ? 19.902 -6.598 -8.446 1.00 86.56 91 ALA A N 1
ATOM 710 C CA . ALA A 1 91 ? 19.652 -7.448 -7.280 1.00 86.56 91 ALA A CA 1
ATOM 711 C C . ALA A 1 91 ? 19.997 -6.749 -5.953 1.00 86.56 91 ALA A C 1
ATOM 713 O O . ALA A 1 91 ? 19.169 -6.729 -5.040 1.00 86.56 91 ALA A O 1
ATOM 714 N N . VAL A 1 92 ? 21.183 -6.135 -5.848 1.00 89.12 92 VAL A N 1
ATOM 715 C CA . VAL A 1 92 ? 21.601 -5.406 -4.637 1.00 89.12 92 VAL A CA 1
ATOM 716 C C . VAL A 1 92 ? 20.706 -4.184 -4.386 1.00 89.12 92 VAL A C 1
ATOM 718 O O . VAL A 1 92 ? 20.143 -4.093 -3.292 1.00 89.12 92 VAL A O 1
ATOM 721 N N . PRO A 1 93 ? 20.481 -3.269 -5.353 1.00 91.19 93 PRO A N 1
ATOM 722 C CA . PRO A 1 93 ? 19.566 -2.146 -5.152 1.00 91.19 93 PRO A CA 1
ATOM 723 C C . PRO A 1 93 ? 18.121 -2.582 -4.888 1.00 91.19 93 PRO A C 1
ATOM 725 O O . PRO A 1 93 ? 17.427 -1.955 -4.089 1.00 91.19 93 PRO A O 1
ATOM 728 N N . GLY A 1 94 ? 17.668 -3.665 -5.520 1.00 92.88 94 GLY A N 1
ATOM 729 C CA . GLY A 1 94 ? 16.354 -4.261 -5.302 1.00 92.88 94 GLY A CA 1
ATOM 730 C C . GLY A 1 94 ? 16.189 -4.768 -3.875 1.00 92.88 94 GLY A C 1
ATOM 731 O O . GLY A 1 94 ? 15.229 -4.395 -3.201 1.00 92.88 94 GLY A O 1
ATOM 732 N N . PHE A 1 95 ? 17.157 -5.538 -3.372 1.00 93.19 95 PHE A N 1
ATOM 733 C CA . PHE A 1 95 ? 17.169 -5.991 -1.981 1.00 93.19 95 PHE A CA 1
ATOM 734 C C . PHE A 1 95 ? 17.218 -4.819 -0.997 1.00 93.19 95 PHE A C 1
ATOM 736 O O . PHE A 1 95 ? 16.459 -4.803 -0.031 1.00 93.19 95 PHE A O 1
ATOM 743 N N . LEU A 1 96 ? 18.061 -3.811 -1.250 1.00 93.62 96 LEU A N 1
ATOM 744 C CA . LEU A 1 96 ? 18.122 -2.607 -0.416 1.00 93.62 96 LEU A CA 1
ATOM 745 C C . LEU A 1 96 ? 16.790 -1.853 -0.415 1.00 93.62 96 LEU A C 1
ATOM 747 O O . LEU A 1 96 ? 16.336 -1.429 0.644 1.00 93.62 96 LEU A O 1
ATOM 751 N N . THR A 1 97 ? 16.140 -1.733 -1.573 1.00 92.56 97 THR A N 1
ATOM 752 C CA . THR A 1 97 ? 14.808 -1.125 -1.692 1.00 92.56 97 THR A CA 1
ATOM 753 C C . THR A 1 97 ? 13.800 -1.902 -0.852 1.00 92.56 97 THR A C 1
ATOM 755 O O . THR A 1 97 ? 13.143 -1.313 0.002 1.00 92.56 97 THR A O 1
ATOM 758 N N . TRP A 1 98 ? 13.737 -3.227 -1.007 1.00 94.44 98 TRP A N 1
ATOM 759 C CA . TRP A 1 98 ? 12.861 -4.087 -0.208 1.00 94.44 98 TRP A CA 1
ATOM 760 C C . TRP A 1 98 ? 13.136 -3.964 1.297 1.00 94.44 98 TRP A C 1
ATOM 762 O O . TRP A 1 98 ? 12.199 -3.792 2.081 1.00 94.44 98 TRP A O 1
ATOM 772 N N . ALA A 1 99 ? 14.402 -3.992 1.714 1.00 94.31 99 ALA A N 1
ATOM 773 C CA . ALA A 1 99 ? 14.790 -3.906 3.119 1.00 94.31 99 ALA A CA 1
ATOM 774 C C . ALA A 1 99 ? 14.430 -2.541 3.726 1.00 94.31 99 ALA A C 1
ATOM 776 O O . ALA A 1 99 ? 13.835 -2.483 4.802 1.00 94.31 99 ALA A O 1
ATOM 777 N N . VAL A 1 100 ? 14.734 -1.443 3.026 1.00 92.56 100 VAL A N 1
ATOM 778 C CA . VAL A 1 100 ? 14.403 -0.081 3.469 1.00 92.56 100 VAL A CA 1
ATOM 779 C C . VAL A 1 100 ? 12.891 0.113 3.526 1.00 92.56 100 VAL A C 1
ATOM 781 O O . VAL A 1 100 ? 12.386 0.624 4.526 1.00 92.56 100 VAL A O 1
ATOM 784 N N . THR A 1 101 ? 12.151 -0.330 2.506 1.00 91.81 101 THR A N 1
ATOM 785 C CA . THR A 1 101 ? 10.688 -0.236 2.502 1.00 91.81 101 THR A CA 1
ATOM 786 C C . THR A 1 101 ? 10.089 -1.007 3.674 1.00 91.81 101 THR A C 1
ATOM 788 O O . THR A 1 101 ? 9.295 -0.433 4.416 1.00 91.81 101 THR A O 1
ATOM 791 N N . ASN A 1 102 ? 10.504 -2.254 3.922 1.00 91.19 102 ASN A N 1
ATOM 792 C CA . ASN A 1 102 ? 10.011 -3.018 5.073 1.00 91.19 102 ASN A CA 1
ATOM 793 C C . ASN A 1 102 ? 10.420 -2.386 6.414 1.00 91.19 102 ASN A C 1
ATOM 795 O O . ASN A 1 102 ? 9.607 -2.346 7.336 1.00 91.19 102 ASN A O 1
ATOM 799 N N . ALA A 1 103 ? 11.628 -1.828 6.529 1.00 91.38 103 ALA A N 1
ATOM 800 C CA . ALA A 1 103 ? 12.067 -1.145 7.745 1.00 91.38 103 ALA A CA 1
ATOM 801 C C . ALA A 1 103 ? 11.206 0.091 8.054 1.00 91.38 103 ALA A C 1
ATOM 803 O O . ALA A 1 103 ? 10.746 0.252 9.186 1.00 91.38 103 ALA A O 1
ATOM 804 N N . VAL A 1 104 ? 10.931 0.933 7.053 1.00 89.06 104 VAL A N 1
ATOM 805 C CA . VAL A 1 104 ? 10.054 2.108 7.198 1.00 89.06 104 VAL A CA 1
ATOM 806 C C . VAL A 1 104 ? 8.631 1.676 7.540 1.00 89.06 104 VAL A C 1
ATOM 808 O O . VAL A 1 104 ? 7.999 2.228 8.443 1.00 89.06 104 VAL A O 1
ATOM 811 N N . VAL A 1 105 ? 8.134 0.659 6.840 1.00 89.19 105 VAL A N 1
ATOM 812 C CA . VAL A 1 105 ? 6.747 0.219 6.956 1.00 89.19 105 VAL A CA 1
ATOM 813 C C . VAL A 1 105 ? 6.488 -0.568 8.241 1.00 89.19 105 VAL A C 1
ATOM 815 O O . VAL A 1 105 ? 5.376 -0.493 8.746 1.00 89.19 105 VAL A O 1
ATOM 818 N N . SER A 1 106 ? 7.500 -1.180 8.867 1.00 88.69 106 SER A N 1
ATOM 819 C CA . SER A 1 106 ? 7.378 -1.914 10.145 1.00 88.69 106 SER A CA 1
ATOM 820 C C . SER A 1 106 ? 6.742 -1.122 11.299 1.00 88.69 106 SER A C 1
ATOM 822 O O . SER A 1 106 ? 6.271 -1.705 12.273 1.00 88.69 106 SER A O 1
ATOM 824 N N . ARG A 1 107 ? 6.709 0.215 11.215 1.00 87.62 107 ARG A N 1
ATOM 825 C CA . ARG A 1 107 ? 6.099 1.094 12.230 1.00 87.62 107 ARG A CA 1
ATOM 826 C C . ARG A 1 107 ? 4.619 1.389 11.976 1.00 87.62 107 ARG A C 1
ATOM 828 O O . ARG A 1 107 ? 3.904 1.759 12.907 1.00 87.62 107 ARG A O 1
ATOM 835 N N . ILE A 1 108 ? 4.158 1.240 10.736 1.00 88.38 108 ILE A N 1
ATOM 836 C CA . ILE A 1 108 ? 2.783 1.537 10.314 1.00 88.38 108 ILE A CA 1
ATOM 837 C C . ILE A 1 108 ? 1.751 0.579 10.943 1.00 88.38 108 ILE A C 1
ATOM 839 O O . ILE A 1 108 ? 0.734 1.089 11.421 1.00 88.38 108 ILE A O 1
ATOM 843 N N . PRO A 1 109 ? 1.987 -0.749 11.033 1.00 88.31 109 PRO A N 1
ATOM 844 C CA . PRO A 1 109 ? 1.047 -1.700 11.626 1.00 88.31 109 PRO A CA 1
ATOM 845 C C . PRO A 1 109 ? 0.605 -1.299 13.026 1.00 88.31 109 PRO A C 1
ATOM 847 O O . PRO A 1 109 ? -0.586 -1.256 13.317 1.00 88.31 109 PRO A O 1
ATOM 850 N N . THR A 1 110 ? 1.559 -0.917 13.873 1.00 86.69 110 THR A N 1
ATOM 851 C CA . THR A 1 110 ? 1.295 -0.487 15.247 1.00 86.69 110 THR A CA 1
ATOM 852 C C . THR A 1 110 ? 0.404 0.753 15.286 1.00 86.69 110 THR A C 1
ATOM 854 O O . THR A 1 110 ? -0.543 0.814 16.067 1.00 86.69 110 THR A O 1
ATOM 857 N N . ILE A 1 111 ? 0.667 1.738 14.421 1.00 86.56 111 ILE A N 1
ATOM 858 C CA . ILE A 1 111 ? -0.133 2.969 14.333 1.00 86.56 111 ILE A CA 1
ATOM 859 C C . ILE A 1 111 ? -1.560 2.650 13.871 1.00 86.56 111 ILE A C 1
ATOM 861 O O . ILE A 1 111 ? -2.518 3.170 14.445 1.00 86.56 111 ILE A O 1
ATOM 865 N N . MET A 1 112 ? -1.702 1.786 12.864 1.00 83.69 112 MET A N 1
ATOM 866 C CA . MET A 1 112 ? -3.001 1.362 12.338 1.00 83.69 112 MET A CA 1
ATOM 867 C C . MET A 1 112 ? -3.792 0.558 13.375 1.00 83.69 112 MET A C 1
ATOM 869 O O . MET A 1 112 ? -4.961 0.857 13.609 1.00 83.69 112 MET A O 1
ATOM 873 N N . GLY A 1 113 ? -3.147 -0.393 14.056 1.00 82.94 113 GLY A N 1
ATOM 874 C CA . GLY A 1 113 ? -3.751 -1.188 15.125 1.00 82.94 113 GLY A CA 1
ATOM 875 C C . GLY A 1 113 ? -4.254 -0.312 16.274 1.00 82.94 113 GLY A C 1
ATOM 876 O O . GLY A 1 113 ? -5.410 -0.435 16.678 1.00 82.94 113 GLY A O 1
ATOM 877 N N . PHE A 1 114 ? -3.446 0.656 16.723 1.00 83.25 114 PHE A N 1
ATOM 878 C CA . PHE A 1 114 ? -3.886 1.632 17.723 1.00 83.25 114 PHE A CA 1
ATOM 879 C C . PHE A 1 114 ? -5.058 2.479 17.231 1.00 83.25 114 PHE A C 1
ATOM 881 O O . PHE A 1 114 ? -5.997 2.710 17.988 1.00 83.25 114 PHE A O 1
ATOM 888 N N . GLY A 1 115 ? -5.011 2.960 15.986 1.00 79.31 115 GLY A N 1
ATOM 889 C CA . GLY A 1 115 ? -6.094 3.754 15.405 1.00 79.31 115 GLY A CA 1
ATOM 890 C C . GLY A 1 115 ? 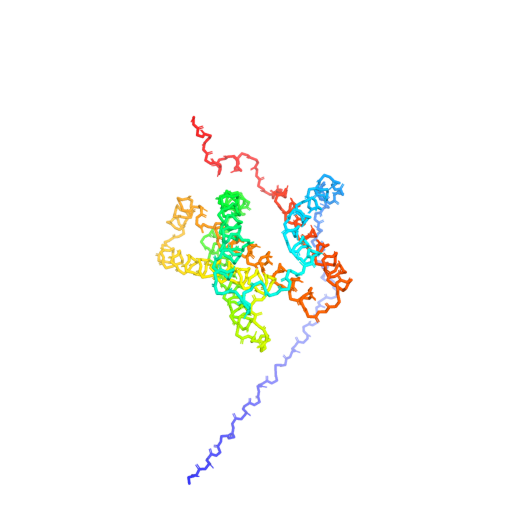-7.421 2.996 15.407 1.00 79.31 115 GLY A C 1
ATOM 891 O O . GLY A 1 115 ? -8.443 3.546 15.813 1.00 79.31 115 GLY A O 1
ATOM 892 N N . MET A 1 116 ? -7.382 1.713 15.042 1.00 78.12 116 MET A N 1
ATOM 893 C CA . MET A 1 116 ? -8.555 0.844 15.053 1.00 78.12 116 MET A CA 1
ATOM 894 C C . MET A 1 116 ? -9.111 0.632 16.462 1.00 78.12 116 MET A C 1
ATOM 896 O O . MET A 1 116 ? -10.313 0.783 16.651 1.00 78.12 116 MET A O 1
ATOM 900 N N . LEU A 1 117 ? -8.259 0.318 17.445 1.00 81.19 117 LEU A N 1
ATOM 901 C CA . LEU A 1 117 ? -8.689 0.044 18.824 1.00 81.19 117 LEU A CA 1
ATOM 902 C C . LEU A 1 117 ? -9.223 1.292 19.545 1.00 81.19 117 LEU A C 1
ATOM 904 O O . LEU A 1 117 ? -10.188 1.209 20.306 1.00 81.19 117 LEU A O 1
ATOM 908 N N . ARG A 1 118 ? -8.631 2.466 19.295 1.00 78.94 118 ARG A N 1
ATOM 909 C CA . ARG A 1 118 ? -9.021 3.722 19.962 1.00 78.94 118 ARG A CA 1
ATOM 910 C C . ARG A 1 118 ? -10.459 4.117 19.658 1.00 78.94 118 ARG A C 1
ATOM 912 O O . ARG A 1 118 ? -11.190 4.499 20.571 1.00 78.94 118 ARG A O 1
ATOM 919 N N . GLU A 1 119 ? -10.865 4.000 18.399 1.00 79.88 119 GLU A N 1
ATOM 920 C CA . GLU A 1 119 ? -12.142 4.532 17.915 1.00 79.88 119 GLU A CA 1
ATOM 921 C C . GLU A 1 119 ? -13.295 3.509 17.956 1.00 79.88 119 GLU A C 1
ATOM 923 O O . GLU A 1 119 ? -14.406 3.819 17.515 1.00 79.88 119 GLU A O 1
ATOM 928 N N . VAL A 1 120 ? -13.080 2.315 18.534 1.00 78.19 120 VAL A N 1
ATOM 929 C CA . VAL A 1 120 ? -14.137 1.303 18.718 1.00 78.19 120 VAL A CA 1
ATOM 930 C C . VAL A 1 120 ? -15.292 1.888 19.531 1.00 78.19 120 VAL A C 1
ATOM 932 O O . VAL A 1 120 ? -15.117 2.365 20.660 1.00 78.19 120 VAL A O 1
ATOM 935 N N . GLY A 1 121 ? -16.487 1.847 18.939 1.00 68.62 121 GLY A N 1
ATOM 936 C CA . GLY A 1 121 ? -17.717 2.332 19.555 1.00 68.62 121 GLY A CA 1
ATOM 937 C C . GLY A 1 121 ? -18.149 1.487 20.754 1.00 68.62 121 GLY A C 1
ATOM 938 O O . GLY A 1 121 ? -17.887 0.288 20.823 1.00 68.62 121 GLY A O 1
ATOM 939 N N . HIS A 1 122 ? -18.840 2.116 21.703 1.00 72.62 122 HIS A N 1
ATOM 940 C CA . HIS A 1 122 ? -19.380 1.417 22.867 1.00 72.62 122 HIS A CA 1
ATOM 941 C C . HIS A 1 122 ? -20.411 0.355 22.444 1.00 72.62 122 HIS A C 1
ATOM 943 O O . HIS A 1 122 ? -21.326 0.653 21.678 1.00 72.62 122 HIS A O 1
ATOM 949 N N . GLY A 1 123 ? -20.285 -0.868 22.969 1.00 75.50 123 GLY A N 1
ATOM 950 C CA . GLY A 1 123 ? -21.210 -1.977 22.697 1.00 75.50 123 GLY A CA 1
ATOM 951 C C . GLY A 1 123 ? -20.973 -2.720 21.378 1.00 75.50 123 GLY A C 1
ATOM 952 O O . GLY A 1 123 ? -21.751 -3.610 21.044 1.00 75.50 123 GLY A O 1
ATOM 953 N N . ILE A 1 124 ? -19.915 -2.386 20.633 1.00 84.62 124 ILE A N 1
ATOM 954 C CA . ILE A 1 124 ? -19.497 -3.145 19.449 1.00 84.62 124 ILE A CA 1
ATOM 955 C C . ILE A 1 124 ? -18.516 -4.229 19.898 1.00 84.62 124 ILE A C 1
ATOM 957 O O . ILE A 1 124 ? -17.528 -3.922 20.564 1.00 84.62 124 ILE A O 1
ATOM 961 N N . SER A 1 125 ? -18.761 -5.489 19.517 1.00 88.12 125 SER A N 1
ATOM 962 C CA . SER A 1 125 ? -17.789 -6.561 19.760 1.00 88.12 125 SER A CA 1
ATOM 963 C C . SER A 1 125 ? -16.508 -6.273 18.971 1.00 88.12 125 SER A C 1
ATOM 965 O O . SER A 1 125 ? -16.499 -6.236 17.732 1.00 88.12 125 SER A O 1
ATOM 967 N N . LEU A 1 126 ? -15.410 -6.056 19.699 1.00 87.50 126 LEU A N 1
ATOM 968 C CA . LEU A 1 126 ? -14.086 -5.896 19.108 1.00 87.50 126 LEU A CA 1
ATOM 969 C C . LEU A 1 126 ? -13.689 -7.156 18.336 1.00 87.50 126 LEU A C 1
ATOM 971 O O . LEU A 1 126 ? -13.172 -7.047 17.226 1.00 87.50 126 LEU A O 1
ATOM 975 N N . LYS A 1 127 ? -14.003 -8.339 18.878 1.00 91.25 127 LYS A N 1
ATOM 976 C CA . LYS A 1 127 ? -13.760 -9.628 18.223 1.00 91.25 127 LYS A CA 1
ATOM 977 C C . LYS A 1 127 ? -14.368 -9.657 16.821 1.00 91.25 127 LYS A C 1
ATOM 979 O O . LYS A 1 127 ? -13.683 -10.014 15.867 1.00 91.25 127 LYS A O 1
ATOM 984 N N . GLU A 1 128 ? -15.619 -9.223 16.682 1.00 92.06 128 GLU A N 1
ATOM 985 C CA . GLU A 1 128 ? -16.305 -9.190 15.386 1.00 92.06 128 GLU A CA 1
ATOM 986 C C . GLU A 1 128 ? -15.664 -8.207 14.403 1.00 92.06 128 GLU A C 1
ATOM 988 O O . GLU A 1 128 ? -15.483 -8.508 13.220 1.00 92.06 128 GLU A O 1
ATOM 993 N N . SER A 1 129 ? -15.289 -7.033 14.909 1.00 90.38 129 SER A N 1
ATOM 994 C CA . SER A 1 129 ? -14.659 -5.978 14.113 1.00 90.38 129 SER A CA 1
ATOM 995 C C . SER A 1 129 ? -13.295 -6.426 13.590 1.00 90.38 129 SER A C 1
ATOM 997 O O . SER A 1 129 ? -12.992 -6.266 12.405 1.00 90.38 129 SER A O 1
ATOM 999 N N . VAL A 1 130 ? -12.491 -7.047 14.457 1.00 91.00 130 VAL A N 1
ATOM 1000 C CA . VAL A 1 130 ? -11.189 -7.613 14.100 1.00 91.00 130 VAL A CA 1
ATOM 1001 C C . VAL A 1 130 ? -11.357 -8.767 13.122 1.00 91.00 130 VAL A C 1
ATOM 1003 O O . VAL A 1 130 ? -10.689 -8.766 12.089 1.00 91.00 130 VAL A O 1
ATOM 1006 N N . ARG A 1 131 ? -12.281 -9.699 13.386 1.00 93.75 131 ARG A N 1
ATOM 1007 C CA . ARG A 1 131 ? -12.586 -10.821 12.488 1.00 93.75 131 ARG A CA 1
ATOM 1008 C C . ARG A 1 131 ? -12.943 -10.336 11.088 1.00 93.75 131 ARG A C 1
ATOM 1010 O O . ARG A 1 131 ? -12.374 -10.816 10.108 1.00 93.75 131 ARG A O 1
ATOM 1017 N N . THR A 1 132 ? -13.845 -9.362 10.998 1.00 94.12 132 THR A N 1
ATOM 1018 C CA . THR A 1 132 ? -14.289 -8.783 9.725 1.00 94.12 132 THR A CA 1
ATOM 1019 C C . THR A 1 132 ? -13.135 -8.094 9.002 1.00 94.12 132 THR A C 1
ATOM 1021 O O . THR A 1 132 ? -12.904 -8.355 7.823 1.00 94.12 132 THR A O 1
ATOM 1024 N N . ASN A 1 133 ? -12.362 -7.258 9.701 1.00 92.62 133 ASN A N 1
ATOM 1025 C CA . ASN A 1 133 ? -11.233 -6.551 9.098 1.00 92.62 133 ASN A CA 1
ATOM 1026 C C . ASN A 1 133 ? -10.134 -7.506 8.599 1.00 92.62 133 ASN A C 1
ATOM 1028 O O . ASN A 1 133 ? -9.631 -7.354 7.485 1.00 92.62 133 ASN A O 1
ATOM 1032 N N . MET A 1 134 ? -9.793 -8.507 9.412 1.00 94.50 134 MET A N 1
ATOM 1033 C CA . MET A 1 134 ? -8.822 -9.551 9.083 1.00 94.50 134 MET A CA 1
ATOM 1034 C C . MET A 1 134 ? -9.264 -10.350 7.863 1.00 94.50 134 MET A C 1
ATOM 1036 O O . MET A 1 134 ? -8.502 -10.485 6.909 1.00 94.50 134 MET A O 1
ATOM 1040 N N . THR A 1 135 ? -10.518 -10.806 7.854 1.00 96.12 135 THR A N 1
ATOM 1041 C CA . THR A 1 135 ? -11.087 -11.563 6.733 1.00 96.12 135 THR A CA 1
ATOM 1042 C C . THR A 1 135 ? -11.073 -10.736 5.450 1.00 96.12 135 THR A C 1
ATOM 1044 O O . THR A 1 135 ? -10.586 -11.209 4.426 1.00 96.12 135 THR A O 1
ATOM 1047 N N . ASN A 1 136 ? -11.524 -9.478 5.504 1.00 96.62 136 ASN A N 1
ATOM 1048 C CA . ASN A 1 136 ? -11.521 -8.584 4.344 1.00 96.62 136 ASN A CA 1
ATOM 1049 C C . ASN A 1 136 ? -10.103 -8.359 3.805 1.00 96.62 136 ASN A C 1
ATOM 1051 O O . ASN A 1 136 ? -9.880 -8.461 2.600 1.00 96.62 136 ASN A O 1
ATOM 1055 N N . SER A 1 137 ? -9.138 -8.110 4.692 1.00 96.38 137 SER A N 1
ATOM 1056 C CA . SER A 1 137 ? -7.734 -7.931 4.306 1.00 96.38 137 SER A CA 1
ATOM 1057 C C . SER A 1 137 ? -7.167 -9.207 3.680 1.00 96.38 137 SER A C 1
ATOM 1059 O O . SER A 1 137 ? -6.543 -9.143 2.625 1.00 96.38 137 SER A O 1
ATOM 1061 N N . GLY A 1 138 ? -7.444 -10.373 4.271 1.00 97.50 138 GLY A N 1
ATOM 1062 C CA . GLY A 1 138 ? -7.033 -11.673 3.738 1.00 97.50 138 GLY A CA 1
ATOM 1063 C C . GLY A 1 138 ? -7.601 -11.952 2.345 1.00 97.50 138 GLY A C 1
ATOM 1064 O O . GLY A 1 138 ? -6.858 -12.372 1.461 1.00 97.50 138 GLY A O 1
ATOM 1065 N N . VAL A 1 139 ? -8.885 -11.653 2.113 1.00 97.94 139 VAL A N 1
ATOM 1066 C CA . VAL A 1 139 ? -9.525 -11.803 0.793 1.00 97.94 139 VAL A CA 1
ATOM 1067 C C . VAL A 1 139 ? -8.880 -10.880 -0.240 1.00 97.94 139 VAL A C 1
ATOM 1069 O O . VAL A 1 139 ? -8.533 -11.334 -1.329 1.00 97.94 139 VAL A O 1
ATOM 1072 N N . VAL A 1 140 ? -8.676 -9.601 0.092 1.00 97.88 140 VAL A N 1
ATOM 1073 C CA . VAL A 1 140 ? -8.040 -8.636 -0.821 1.00 97.88 140 VAL A CA 1
ATOM 1074 C C . VAL A 1 140 ? -6.616 -9.072 -1.176 1.00 97.88 140 VAL A C 1
ATOM 1076 O O . VAL A 1 140 ? -6.251 -9.062 -2.351 1.00 97.88 140 VAL A O 1
ATOM 1079 N N . LEU A 1 141 ? -5.827 -9.509 -0.193 1.00 98.06 141 LEU A N 1
ATOM 1080 C CA . LEU A 1 141 ? -4.465 -10.002 -0.420 1.00 98.06 141 LEU A CA 1
ATOM 1081 C C . LEU A 1 141 ? -4.443 -11.277 -1.267 1.00 98.06 141 LEU A C 1
ATOM 1083 O O . LEU A 1 141 ? -3.601 -11.401 -2.151 1.00 98.06 141 LEU A O 1
ATOM 1087 N N . ALA A 1 142 ? -5.380 -12.204 -1.052 1.00 98.25 142 ALA A N 1
ATOM 1088 C CA . ALA A 1 142 ? -5.498 -13.404 -1.877 1.00 98.25 142 ALA A CA 1
ATOM 1089 C C . ALA A 1 142 ? -5.839 -13.057 -3.337 1.00 98.25 142 ALA A C 1
ATOM 1091 O O . ALA A 1 142 ? -5.250 -13.621 -4.258 1.00 98.25 142 ALA A O 1
ATOM 1092 N N . LEU A 1 143 ? -6.734 -12.089 -3.567 1.00 97.94 143 LEU A N 1
ATOM 1093 C CA . LEU A 1 143 ? -7.045 -11.606 -4.916 1.00 97.94 143 LEU A CA 1
ATOM 1094 C C . LEU A 1 143 ? -5.818 -10.975 -5.581 1.00 97.94 143 LEU A C 1
ATOM 1096 O O . LEU A 1 143 ? -5.480 -11.347 -6.706 1.00 97.94 143 LEU A O 1
ATOM 1100 N N . PHE A 1 144 ? -5.099 -10.092 -4.883 1.00 97.94 144 PHE A N 1
ATOM 1101 C CA . PHE A 1 144 ? -3.854 -9.530 -5.410 1.00 97.94 144 PHE A CA 1
ATOM 1102 C C . PHE A 1 144 ? -2.804 -10.602 -5.700 1.00 97.94 144 PHE A C 1
ATOM 1104 O O . PHE A 1 144 ? -2.151 -10.531 -6.738 1.00 97.94 144 PHE A O 1
ATOM 1111 N N . LEU A 1 145 ? -2.676 -11.621 -4.845 1.00 97.94 145 LEU A N 1
ATOM 1112 C CA . LEU A 1 145 ? -1.764 -12.739 -5.077 1.00 97.94 145 LEU A CA 1
ATOM 1113 C C . LEU A 1 145 ? -2.068 -13.431 -6.409 1.00 97.94 145 LEU A C 1
ATOM 1115 O O . LEU A 1 145 ? -1.151 -13.671 -7.189 1.00 97.94 145 LEU A O 1
ATOM 1119 N N . THR A 1 146 ? -3.345 -13.692 -6.711 1.00 97.50 146 THR A N 1
ATOM 1120 C CA . THR A 1 146 ? -3.725 -14.293 -8.003 1.00 97.50 146 THR A CA 1
ATOM 1121 C C . THR A 1 146 ? -3.388 -13.392 -9.190 1.00 97.50 146 THR A C 1
ATOM 1123 O O . THR A 1 146 ? -2.871 -13.885 -10.191 1.00 97.50 146 THR A O 1
ATOM 1126 N N . MET A 1 147 ? -3.610 -12.077 -9.075 1.00 96.62 147 MET A N 1
ATOM 1127 C CA . MET A 1 147 ? -3.278 -11.116 -10.133 1.00 96.62 147 MET A CA 1
ATOM 1128 C C . MET A 1 147 ? -1.768 -11.038 -10.372 1.00 96.62 147 MET A C 1
ATOM 1130 O O . MET A 1 147 ? -1.328 -11.080 -11.517 1.00 96.62 147 MET A O 1
ATOM 1134 N N . LEU A 1 148 ? -0.969 -10.970 -9.305 1.00 96.75 148 LEU A N 1
ATOM 1135 C CA . LEU A 1 148 ? 0.489 -10.899 -9.392 1.00 96.75 148 LEU A CA 1
ATOM 1136 C C . LEU A 1 148 ? 1.100 -12.185 -9.947 1.00 96.75 148 LEU A C 1
ATOM 1138 O O . LEU A 1 148 ? 2.005 -12.112 -10.772 1.00 96.75 148 LEU A O 1
ATOM 1142 N N . LEU A 1 149 ? 0.593 -13.354 -9.540 1.00 96.19 149 LEU A N 1
ATOM 1143 C CA . LEU A 1 149 ? 1.026 -14.636 -10.099 1.00 96.19 149 LEU A CA 1
ATOM 1144 C C . LEU A 1 149 ? 0.657 -14.755 -11.580 1.00 96.19 149 LEU A C 1
ATOM 1146 O O . LEU A 1 149 ? 1.474 -15.226 -12.366 1.00 96.19 149 LEU A O 1
ATOM 1150 N N . ALA A 1 150 ? -0.530 -14.288 -11.978 1.00 95.19 150 ALA A N 1
ATOM 1151 C CA . ALA A 1 150 ? -0.913 -14.244 -13.386 1.00 95.19 150 ALA A CA 1
ATOM 1152 C C . ALA A 1 150 ? 0.010 -13.312 -14.184 1.00 95.19 150 ALA A C 1
ATOM 1154 O O . ALA A 1 150 ? 0.520 -13.717 -15.221 1.00 95.19 150 ALA A O 1
ATOM 1155 N N . MET A 1 151 ? 0.292 -12.104 -13.680 1.00 93.25 151 MET A N 1
ATOM 1156 C CA . MET A 1 151 ? 1.245 -11.178 -14.306 1.00 93.25 151 MET A CA 1
ATOM 1157 C C . MET A 1 151 ? 2.650 -11.776 -14.413 1.00 93.25 151 MET A C 1
ATOM 1159 O O . MET A 1 151 ? 3.285 -11.633 -15.448 1.00 93.25 151 MET A O 1
ATOM 1163 N N . TRP A 1 152 ? 3.110 -12.491 -13.383 1.00 91.25 152 TRP A N 1
ATOM 1164 C CA . TRP A 1 152 ? 4.405 -13.176 -13.396 1.00 91.25 152 TRP A CA 1
ATOM 1165 C C . TRP A 1 152 ? 4.496 -14.254 -14.483 1.00 91.25 152 TRP A C 1
ATOM 1167 O O . TRP A 1 152 ? 5.566 -14.485 -15.041 1.00 91.25 152 TRP A O 1
ATOM 1177 N N . GLN A 1 153 ? 3.383 -14.941 -14.756 1.00 90.44 153 GLN A N 1
ATOM 1178 C CA . GLN A 1 153 ? 3.295 -16.002 -15.761 1.00 90.44 153 GLN A CA 1
ATOM 1179 C C . GLN A 1 153 ? 3.176 -15.478 -17.194 1.00 90.44 153 GLN A C 1
ATOM 1181 O O . GLN A 1 153 ? 3.410 -16.248 -18.126 1.00 90.44 153 GLN A O 1
ATOM 1186 N N . VAL A 1 154 ? 2.795 -14.211 -17.391 1.00 85.19 154 VAL A N 1
ATOM 1187 C CA . VAL A 1 154 ? 2.776 -13.605 -18.725 1.00 85.19 154 VAL A CA 1
ATOM 1188 C C . VAL A 1 154 ? 4.221 -13.381 -19.149 1.00 85.19 154 VAL A C 1
ATOM 1190 O O . VAL A 1 154 ? 4.847 -12.389 -18.784 1.00 85.19 154 VAL A O 1
ATOM 1193 N N . ASP A 1 155 ? 4.752 -14.331 -19.912 1.00 59.28 155 ASP A N 1
ATOM 1194 C CA . ASP A 1 155 ? 6.092 -14.221 -20.463 1.00 59.28 155 ASP A CA 1
ATOM 1195 C C . ASP A 1 155 ? 6.091 -13.150 -21.555 1.00 59.28 155 ASP A C 1
ATOM 1197 O O . ASP A 1 155 ? 5.353 -13.239 -22.543 1.00 59.28 155 ASP A O 1
ATOM 1201 N N . LYS A 1 156 ? 6.882 -12.098 -21.348 1.00 59.94 156 LYS A N 1
ATOM 1202 C CA . LYS A 1 156 ? 7.146 -11.100 -22.374 1.00 59.94 156 LYS A CA 1
ATOM 1203 C C . LYS A 1 156 ? 8.622 -11.147 -22.721 1.00 59.94 156 LYS A C 1
ATOM 1205 O O . LYS A 1 156 ? 9.458 -10.809 -21.893 1.00 59.94 156 LYS A O 1
ATOM 1210 N N . ASN A 1 157 ? 8.846 -11.470 -23.988 1.00 53.47 157 ASN A N 1
ATOM 1211 C CA . ASN A 1 157 ? 10.065 -11.341 -24.775 1.00 53.47 157 ASN A CA 1
ATOM 1212 C C . ASN A 1 157 ? 10.897 -12.621 -24.902 1.00 53.47 157 ASN A C 1
ATOM 1214 O O . ASN A 1 157 ? 11.449 -13.159 -23.951 1.00 53.47 157 ASN A O 1
ATOM 1218 N N . GLU A 1 158 ? 11.013 -13.045 -26.162 1.00 54.84 158 GLU A N 1
ATOM 1219 C CA . GLU A 1 158 ? 12.012 -13.990 -26.666 1.00 54.84 158 GLU A CA 1
ATOM 1220 C C . GLU A 1 158 ? 13.439 -13.393 -26.603 1.00 54.84 158 GLU A C 1
ATOM 1222 O O . GLU A 1 158 ? 14.420 -14.129 -26.688 1.00 54.84 158 GLU A O 1
ATOM 1227 N N . ASP A 1 159 ? 13.550 -12.075 -26.381 1.00 53.69 159 ASP A N 1
ATOM 1228 C CA . ASP A 1 159 ? 14.793 -11.327 -26.192 1.00 53.69 159 ASP A CA 1
ATOM 1229 C C . ASP A 1 159 ? 15.037 -11.049 -24.694 1.00 53.69 159 ASP A C 1
ATOM 1231 O O . ASP A 1 159 ? 14.161 -10.547 -23.993 1.00 53.69 159 ASP A O 1
ATOM 1235 N N . GLY A 1 160 ? 16.234 -11.406 -24.214 1.00 56.81 160 GLY A N 1
ATOM 1236 C CA . GLY A 1 160 ? 16.589 -11.648 -22.807 1.00 56.81 160 GLY A CA 1
ATOM 1237 C C . GLY A 1 160 ? 16.314 -10.555 -21.760 1.00 56.81 160 GLY A C 1
ATOM 1238 O O . GLY A 1 160 ? 16.003 -9.410 -22.071 1.00 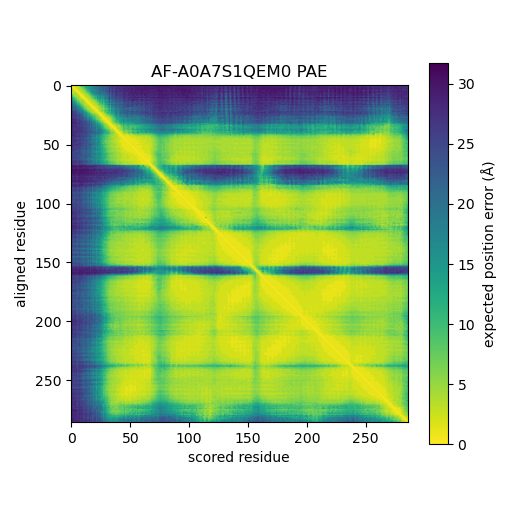56.81 160 GLY A O 1
ATOM 1239 N N . TYR A 1 161 ? 16.460 -10.940 -20.482 1.00 69.81 161 TYR A N 1
ATOM 1240 C CA . TYR A 1 161 ? 16.133 -10.135 -19.297 1.00 69.81 161 TYR A CA 1
ATOM 1241 C C . TYR A 1 161 ? 16.818 -8.752 -19.281 1.00 69.81 161 TYR A C 1
ATOM 1243 O O . TYR A 1 161 ? 17.930 -8.593 -18.769 1.00 69.81 161 TYR A O 1
ATOM 1251 N N . THR A 1 162 ? 16.135 -7.725 -19.794 1.00 77.25 162 THR A N 1
ATOM 1252 C CA . THR A 1 162 ? 16.600 -6.337 -19.686 1.00 77.25 162 THR A CA 1
ATOM 1253 C C . THR A 1 162 ? 16.527 -5.864 -18.234 1.00 77.25 162 THR A C 1
ATOM 1255 O O . THR A 1 162 ? 15.772 -6.393 -17.413 1.00 77.25 162 THR A O 1
ATOM 1258 N N . ARG A 1 163 ? 17.290 -4.817 -17.888 1.00 81.62 163 ARG A N 1
ATOM 1259 C CA . ARG A 1 163 ? 17.292 -4.238 -16.531 1.00 81.62 163 ARG A CA 1
ATOM 1260 C C . ARG A 1 163 ? 15.874 -3.942 -16.029 1.00 81.62 163 ARG A C 1
ATOM 1262 O O . ARG A 1 163 ? 15.554 -4.237 -14.878 1.00 81.62 163 ARG A O 1
ATOM 1269 N N . ASN A 1 164 ? 15.034 -3.355 -16.881 1.00 83.88 164 ASN A N 1
ATOM 1270 C CA . ASN A 1 164 ? 13.681 -2.968 -16.502 1.00 83.88 164 ASN A CA 1
ATOM 1271 C C . ASN A 1 164 ? 12.747 -4.177 -16.365 1.00 83.88 164 ASN A C 1
ATOM 1273 O O . ASN A 1 164 ? 11.863 -4.138 -15.509 1.00 83.88 164 ASN A O 1
ATOM 1277 N N . ASP A 1 165 ? 12.944 -5.245 -17.147 1.00 85.31 165 ASP A N 1
ATOM 1278 C CA . ASP A 1 165 ? 12.215 -6.509 -16.967 1.00 85.31 165 ASP A CA 1
ATOM 1279 C C . ASP A 1 165 ? 12.536 -7.150 -15.608 1.00 85.31 165 ASP A C 1
ATOM 1281 O O . ASP A 1 165 ? 11.634 -7.522 -14.855 1.00 85.31 165 ASP A O 1
ATOM 1285 N N . VAL A 1 166 ? 13.815 -7.184 -15.220 1.00 87.62 166 VAL A N 1
ATOM 1286 C CA . VAL A 1 166 ? 14.209 -7.729 -13.910 1.00 87.62 166 VAL A CA 1
ATOM 1287 C C . VAL A 1 166 ? 13.623 -6.894 -12.764 1.00 87.62 166 VAL A C 1
ATOM 1289 O O . VAL A 1 166 ? 13.128 -7.462 -11.793 1.00 87.62 166 VAL A O 1
ATOM 1292 N N . TRP A 1 167 ? 13.602 -5.560 -12.870 1.00 91.50 167 TRP A N 1
ATOM 1293 C CA . TRP A 1 167 ? 12.946 -4.701 -11.871 1.00 91.50 167 TRP A CA 1
ATOM 1294 C C . TRP A 1 167 ? 11.429 -4.889 -11.813 1.00 91.50 167 TRP A C 1
ATOM 1296 O O . TRP A 1 167 ? 10.862 -4.932 -10.720 1.00 91.50 167 TRP A O 1
ATOM 1306 N N . TYR A 1 168 ? 10.773 -5.029 -12.966 1.00 92.00 168 TYR A N 1
ATOM 1307 C CA . TYR A 1 168 ? 9.356 -5.379 -13.047 1.00 92.00 168 TYR A CA 1
ATOM 1308 C C . TYR A 1 168 ? 9.074 -6.676 -12.279 1.00 92.00 168 TYR A C 1
ATOM 1310 O O . TYR A 1 168 ? 8.220 -6.692 -11.387 1.00 92.00 168 TYR A O 1
ATOM 1318 N N . ARG A 1 169 ? 9.863 -7.726 -12.541 1.00 91.94 169 ARG A N 1
ATOM 1319 C CA . ARG A 1 169 ? 9.778 -9.002 -11.822 1.00 91.94 169 ARG A CA 1
ATOM 1320 C C . ARG A 1 169 ? 10.069 -8.816 -10.331 1.00 91.94 169 ARG A C 1
ATOM 1322 O O . ARG A 1 169 ? 9.300 -9.294 -9.511 1.00 91.94 169 ARG A O 1
ATOM 1329 N N . LEU A 1 170 ? 11.087 -8.056 -9.928 1.00 94.25 170 LEU A N 1
ATOM 1330 C CA . LEU A 1 170 ? 11.346 -7.800 -8.502 1.00 94.25 170 LEU A CA 1
ATOM 1331 C C . LEU A 1 170 ? 10.152 -7.153 -7.785 1.00 94.25 170 LEU A C 1
ATOM 1333 O O . LEU A 1 170 ? 9.794 -7.598 -6.695 1.00 94.25 170 LEU A O 1
ATOM 1337 N N . PHE A 1 171 ? 9.488 -6.164 -8.389 1.00 96.06 171 PHE A N 1
ATOM 1338 C CA . PHE A 1 171 ? 8.291 -5.574 -7.783 1.00 96.06 171 PHE A CA 1
ATOM 1339 C C . PHE A 1 171 ? 7.135 -6.571 -7.678 1.00 96.06 171 PHE A C 1
ATOM 1341 O O . PHE A 1 171 ? 6.466 -6.610 -6.644 1.00 96.06 171 PHE A O 1
ATOM 1348 N N . LEU A 1 172 ? 6.928 -7.426 -8.686 1.00 96.38 172 LEU A N 1
ATOM 1349 C CA . LEU A 1 172 ? 5.960 -8.519 -8.566 1.00 96.38 172 LEU A CA 1
ATOM 1350 C C . LEU A 1 172 ? 6.322 -9.465 -7.412 1.00 96.38 172 LEU A C 1
ATOM 1352 O O . LEU A 1 172 ? 5.444 -9.825 -6.630 1.00 96.38 172 LEU A O 1
ATOM 1356 N N . LEU A 1 173 ? 7.603 -9.820 -7.261 1.00 97.00 173 LEU A N 1
ATOM 1357 C CA . LEU A 1 173 ? 8.081 -10.693 -6.187 1.00 97.00 173 LEU A CA 1
ATOM 1358 C C . LEU A 1 173 ? 7.835 -10.073 -4.806 1.00 97.00 173 LEU A C 1
ATOM 1360 O O . LEU A 1 173 ? 7.346 -10.758 -3.909 1.00 97.00 173 LEU A O 1
ATOM 1364 N N . PHE A 1 174 ? 8.111 -8.776 -4.638 1.00 97.62 174 PHE A N 1
ATOM 136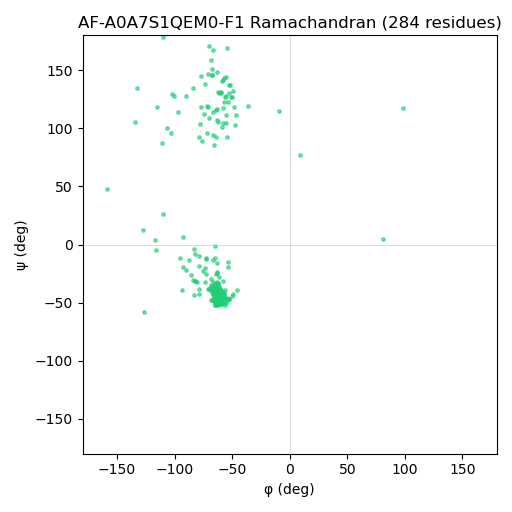5 C CA . PHE A 1 174 ? 7.822 -8.060 -3.391 1.00 97.62 174 PHE A CA 1
ATOM 1366 C C . PHE A 1 174 ? 6.318 -8.033 -3.092 1.00 97.62 174 PHE A C 1
ATOM 1368 O O . PHE A 1 174 ? 5.907 -8.209 -1.946 1.00 97.62 174 PHE A O 1
ATOM 1375 N N . GLY A 1 175 ? 5.482 -7.866 -4.121 1.00 97.88 175 GLY A N 1
ATOM 1376 C CA . GLY A 1 175 ? 4.029 -7.959 -3.987 1.00 97.88 175 GLY A CA 1
ATOM 1377 C C . GLY A 1 175 ? 3.552 -9.357 -3.576 1.00 97.88 175 GLY A C 1
ATOM 1378 O O . GLY A 1 175 ? 2.697 -9.474 -2.697 1.00 97.88 175 GLY A O 1
ATOM 1379 N N . ILE A 1 176 ? 4.118 -10.413 -4.171 1.00 98.31 176 ILE A N 1
ATOM 1380 C CA . ILE A 1 176 ? 3.812 -11.818 -3.846 1.00 98.31 176 ILE A CA 1
ATOM 1381 C C . ILE A 1 176 ? 4.208 -12.132 -2.399 1.00 98.31 176 ILE A C 1
ATOM 1383 O O . ILE A 1 176 ? 3.426 -12.752 -1.672 1.00 98.31 176 ILE A O 1
ATOM 1387 N N . GLU A 1 177 ? 5.387 -11.681 -1.963 1.00 97.69 177 GLU A N 1
ATOM 1388 C CA . GLU A 1 177 ? 5.847 -11.819 -0.577 1.00 97.69 177 GLU A CA 1
ATOM 1389 C C . GLU A 1 177 ? 4.888 -11.125 0.395 1.00 97.69 177 GLU A C 1
ATOM 1391 O O . GLU A 1 177 ? 4.384 -11.780 1.307 1.00 97.69 177 GLU A O 1
ATOM 1396 N N . ALA A 1 178 ? 4.543 -9.856 0.149 1.00 97.62 178 ALA A N 1
ATOM 1397 C CA . ALA A 1 178 ? 3.602 -9.107 0.986 1.00 97.62 1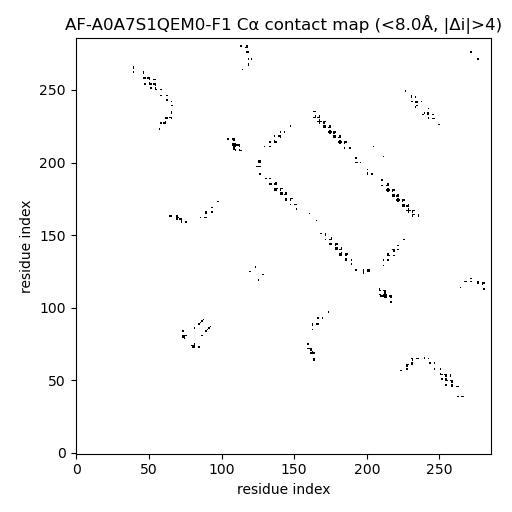78 ALA A CA 1
ATOM 1398 C C . ALA A 1 178 ? 2.210 -9.766 1.051 1.00 97.62 178 ALA A C 1
ATOM 1400 O O . ALA A 1 178 ? 1.612 -9.851 2.127 1.00 97.62 178 ALA A O 1
ATOM 1401 N N . CYS A 1 179 ? 1.699 -10.284 -0.074 1.00 98.25 179 CYS A N 1
ATOM 1402 C CA . CYS A 1 179 ? 0.440 -11.034 -0.098 1.00 98.25 179 CYS A CA 1
ATOM 1403 C C . CYS A 1 179 ? 0.513 -12.300 0.748 1.00 98.25 179 CYS A C 1
ATOM 1405 O O . CYS A 1 179 ? -0.358 -12.540 1.582 1.00 98.25 179 CYS A O 1
ATOM 1407 N N . THR A 1 180 ? 1.557 -13.103 0.540 1.00 98.00 180 THR A N 1
ATOM 1408 C CA . THR A 1 180 ? 1.741 -14.374 1.246 1.00 98.00 180 THR A CA 1
ATOM 1409 C C . THR A 1 180 ? 1.862 -14.128 2.745 1.00 98.00 180 THR A C 1
ATOM 1411 O O . THR A 1 180 ? 1.152 -14.756 3.531 1.00 98.00 180 THR A O 1
ATOM 1414 N N . ARG A 1 181 ? 2.692 -13.155 3.142 1.00 96.44 181 ARG A N 1
ATOM 1415 C CA . ARG A 1 181 ? 2.870 -12.743 4.536 1.00 96.44 181 ARG A CA 1
ATOM 1416 C C . ARG A 1 181 ? 1.544 -12.335 5.170 1.00 96.44 181 ARG A C 1
ATOM 1418 O O . ARG A 1 181 ? 1.180 -12.879 6.211 1.00 96.44 181 ARG A O 1
ATOM 1425 N N . GLY A 1 182 ? 0.795 -11.435 4.533 1.00 96.88 182 GLY A N 1
ATOM 1426 C CA . GLY A 1 182 ? -0.470 -10.950 5.080 1.00 96.88 182 GLY A CA 1
ATOM 1427 C C . GLY A 1 182 ? -1.565 -12.026 5.145 1.00 96.88 182 GLY A C 1
ATOM 1428 O O . GLY A 1 182 ? -2.244 -12.125 6.165 1.00 96.88 182 GLY A O 1
ATOM 1429 N N . VAL A 1 183 ? -1.709 -12.885 4.124 1.00 97.88 183 VAL A N 1
ATOM 1430 C CA . VAL A 1 183 ? -2.693 -13.993 4.124 1.00 97.88 183 VAL A CA 1
ATOM 1431 C C . VAL A 1 183 ? -2.386 -15.012 5.222 1.00 97.88 183 VAL A C 1
ATOM 1433 O O . VAL A 1 183 ? -3.289 -15.429 5.956 1.00 97.88 183 VAL A O 1
ATOM 1436 N N . VAL A 1 184 ? -1.116 -15.402 5.364 1.00 97.31 184 VAL A N 1
ATOM 1437 C CA . VAL A 1 184 ? -0.688 -16.349 6.403 1.00 97.31 184 VAL A CA 1
ATOM 1438 C C . VAL A 1 184 ? -0.910 -15.751 7.790 1.00 97.31 184 VAL A C 1
ATOM 1440 O O . VAL A 1 184 ? -1.462 -16.431 8.654 1.00 97.31 184 VAL A O 1
ATOM 1443 N N . MET A 1 185 ? -0.567 -14.476 7.998 1.00 95.81 185 MET A N 1
ATOM 1444 C CA . MET A 1 185 ? -0.809 -13.808 9.278 1.00 95.81 185 MET A CA 1
ATOM 1445 C C . MET A 1 185 ? -2.291 -13.748 9.639 1.00 95.81 185 MET A C 1
ATOM 1447 O O . MET A 1 185 ? -2.637 -14.133 10.752 1.00 95.81 185 MET A O 1
ATOM 1451 N N . VAL A 1 186 ? -3.168 -13.342 8.712 1.00 96.62 186 VAL A N 1
ATOM 1452 C CA . VAL A 1 186 ? -4.628 -13.349 8.930 1.00 96.62 186 VAL A CA 1
ATOM 1453 C C . VAL A 1 186 ? -5.103 -14.740 9.348 1.00 96.62 186 VAL A C 1
ATOM 1455 O O . VAL A 1 186 ? -5.836 -14.874 10.325 1.00 96.62 186 VAL A O 1
ATOM 1458 N N . SER A 1 187 ? -4.652 -15.777 8.637 1.00 96.62 187 SER A N 1
ATOM 1459 C CA . SER A 1 187 ? -5.066 -17.160 8.890 1.00 96.62 187 SER A CA 1
ATOM 1460 C C . SER A 1 187 ? -4.650 -17.627 10.287 1.00 96.62 187 SER A C 1
ATOM 1462 O O . SER A 1 187 ? -5.480 -18.122 11.045 1.00 96.62 187 SER A O 1
ATOM 1464 N N . ILE A 1 188 ? -3.382 -17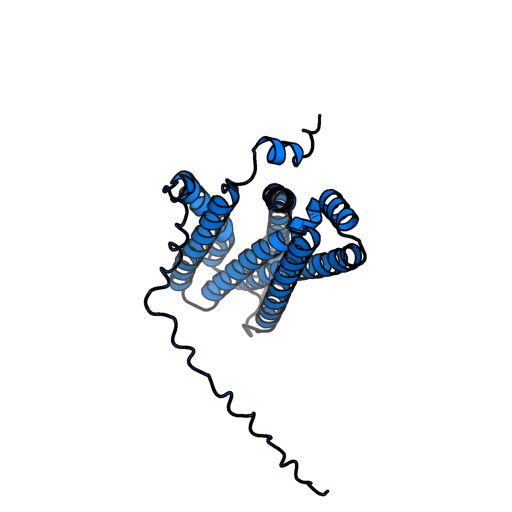.419 10.658 1.00 96.31 188 ILE A N 1
ATOM 1465 C CA . ILE A 1 188 ? -2.857 -17.791 11.979 1.00 96.31 188 ILE A CA 1
ATOM 1466 C C . ILE A 1 188 ? -3.583 -17.008 13.078 1.00 96.31 188 ILE A C 1
ATOM 1468 O O . ILE A 1 188 ? -4.021 -17.588 14.069 1.00 96.31 188 ILE A O 1
ATOM 1472 N N . PHE A 1 189 ? -3.745 -15.699 12.896 1.00 95.12 189 PHE A N 1
ATOM 1473 C CA . PHE A 1 189 ? -4.353 -14.825 13.894 1.00 95.12 189 PHE A CA 1
ATOM 1474 C C . PHE A 1 189 ? -5.814 -15.201 14.173 1.00 95.12 189 PHE A C 1
ATOM 1476 O O . PHE A 1 189 ? -6.222 -15.284 15.332 1.00 95.12 189 PHE A O 1
ATOM 1483 N N . LEU A 1 190 ? -6.592 -15.497 13.125 1.00 95.25 190 LEU A N 1
ATOM 1484 C CA . LEU A 1 190 ? -7.983 -15.932 13.262 1.00 95.25 190 LEU A CA 1
ATOM 1485 C C . LEU A 1 190 ? -8.103 -17.313 13.916 1.00 95.25 190 LEU A C 1
ATOM 1487 O O . LEU A 1 190 ? -8.954 -17.476 14.787 1.00 95.25 190 LEU A O 1
ATOM 1491 N N . VAL A 1 191 ? -7.219 -18.265 13.588 1.00 97.00 191 VAL A N 1
ATOM 1492 C CA . VAL A 1 191 ? -7.201 -19.602 14.218 1.00 97.00 191 VAL A CA 1
ATOM 1493 C C . VAL A 1 191 ? -7.065 -19.512 15.742 1.00 97.00 191 VAL A C 1
ATOM 1495 O O . VAL A 1 191 ? -7.726 -20.263 16.459 1.00 97.00 191 VAL A O 1
ATOM 1498 N N . PHE A 1 192 ? -6.246 -18.585 16.248 1.00 96.44 192 PHE A N 1
ATOM 1499 C CA . PHE A 1 192 ? -6.075 -18.395 17.691 1.00 96.44 192 PHE A CA 1
ATOM 1500 C C . PHE A 1 192 ? -7.166 -17.531 18.333 1.00 96.44 192 PHE A C 1
ATOM 1502 O O . PHE A 1 192 ? -7.516 -17.765 19.488 1.00 96.44 192 PHE A O 1
ATOM 1509 N N . MET A 1 193 ? -7.727 -16.558 17.611 1.00 94.56 193 MET A N 1
ATOM 1510 C CA . MET A 1 193 ? -8.748 -15.659 18.160 1.00 94.56 193 MET A CA 1
ATOM 1511 C C . MET A 1 193 ? -10.144 -16.280 18.215 1.00 94.56 193 MET A C 1
ATOM 1513 O O . MET A 1 193 ? -10.907 -16.027 19.150 1.00 94.56 193 MET A O 1
ATOM 1517 N N . GLU A 1 194 ? -10.519 -17.056 17.201 1.00 93.81 194 GLU A N 1
ATOM 1518 C CA . GLU A 1 194 ? -11.877 -17.567 17.039 1.00 93.81 194 GLU A CA 1
ATOM 1519 C C . GLU A 1 194 ? -12.409 -18.387 18.231 1.00 93.81 194 GLU A C 1
ATOM 1521 O O . GLU A 1 194 ? -13.553 -18.127 18.629 1.00 93.81 194 GLU A O 1
ATOM 1526 N N . PRO A 1 195 ? -11.630 -19.280 18.880 1.00 96.44 195 PRO A N 1
ATOM 1527 C CA . PRO A 1 195 ? -12.119 -20.028 20.040 1.00 96.44 195 PRO A CA 1
ATOM 1528 C C . PRO A 1 195 ? -12.262 -19.188 21.322 1.00 96.44 195 PRO A C 1
ATOM 1530 O O . PRO A 1 195 ? -12.868 -19.657 22.284 1.00 96.44 195 PRO A O 1
ATOM 1533 N N . LEU A 1 196 ? -11.723 -17.965 21.374 1.00 94.94 196 LEU A N 1
ATOM 1534 C CA . LEU A 1 196 ? -11.755 -17.130 22.580 1.00 94.94 196 LEU A CA 1
ATOM 1535 C C . LEU A 1 196 ? -13.134 -16.483 22.784 1.00 94.94 196 LEU A C 1
ATOM 1537 O O . LEU A 1 196 ? -13.794 -16.086 21.826 1.00 94.94 196 LEU A O 1
ATOM 1541 N N . GLY A 1 197 ? -13.570 -16.315 24.036 1.00 94.38 197 GLY A N 1
ATOM 1542 C CA . GLY A 1 197 ? -14.700 -15.427 24.354 1.00 94.38 197 GLY A CA 1
ATOM 1543 C C . GLY A 1 197 ? -14.359 -13.955 24.077 1.00 94.38 197 GLY A C 1
ATOM 1544 O O . GLY A 1 197 ? -13.187 -13.629 23.904 1.00 94.38 197 GLY A O 1
ATOM 1545 N N . ASP A 1 198 ? -15.348 -13.055 24.067 1.00 91.56 198 ASP A N 1
ATOM 1546 C CA . ASP A 1 198 ? -15.132 -11.635 23.718 1.00 91.56 198 ASP A CA 1
ATOM 1547 C C . ASP A 1 198 ? -14.031 -10.966 24.560 1.00 91.56 198 ASP A C 1
ATOM 1549 O O . ASP A 1 198 ? -13.125 -10.352 24.003 1.00 91.56 198 ASP A O 1
ATOM 1553 N N . ALA A 1 199 ? -14.043 -11.164 25.883 1.00 90.31 199 ALA A N 1
ATOM 1554 C CA . ALA A 1 199 ? -13.023 -10.606 26.775 1.00 90.31 199 ALA A CA 1
ATOM 1555 C C . ALA A 1 199 ? -11.612 -11.163 26.496 1.00 90.31 199 ALA A C 1
ATOM 1557 O O . ALA A 1 199 ? -10.623 -10.437 26.553 1.00 90.31 199 ALA A O 1
ATOM 1558 N N . GLY A 1 200 ? -11.513 -12.456 26.166 1.00 92.94 200 GLY A N 1
ATOM 1559 C CA . GLY A 1 200 ? -10.237 -13.083 25.815 1.00 92.94 200 GLY A CA 1
ATOM 1560 C C . GLY A 1 200 ? -9.719 -12.613 24.456 1.00 92.94 200 GLY A C 1
ATOM 1561 O O . GLY A 1 200 ? -8.525 -12.375 24.303 1.00 92.94 200 GLY A O 1
ATOM 1562 N N . ALA A 1 201 ? -10.616 -12.435 23.484 1.00 91.50 201 ALA A N 1
ATOM 1563 C CA . ALA A 1 201 ? -10.281 -11.916 22.163 1.00 91.50 201 ALA A CA 1
ATOM 1564 C C . ALA A 1 201 ? -9.826 -10.451 22.218 1.00 91.50 201 ALA A C 1
ATOM 1566 O O . ALA A 1 201 ? -8.905 -10.078 21.495 1.00 91.50 201 ALA A O 1
ATOM 1567 N N . GLU A 1 202 ? -10.424 -9.636 23.090 1.00 88.75 202 GLU A N 1
ATOM 1568 C CA . GLU A 1 202 ? -9.985 -8.262 23.338 1.00 88.75 202 GLU A CA 1
ATOM 1569 C C . GLU A 1 202 ? -8.566 -8.221 23.910 1.00 88.75 202 GLU A C 1
ATOM 1571 O O . GLU A 1 202 ? -7.699 -7.573 23.324 1.00 88.75 202 GLU A O 1
ATOM 1576 N N . HIS A 1 203 ? -8.297 -8.978 24.977 1.00 90.56 203 HIS A N 1
ATOM 1577 C CA . HIS A 1 203 ? -6.954 -9.052 25.559 1.00 90.56 203 HIS A CA 1
ATOM 1578 C C . HIS A 1 203 ? -5.926 -9.569 24.543 1.00 90.56 203 HIS A C 1
ATOM 1580 O O . HIS A 1 203 ? -4.856 -8.987 24.379 1.00 90.56 203 HIS A O 1
ATOM 1586 N N . PHE A 1 204 ? -6.280 -10.613 23.786 1.00 92.69 204 PHE A N 1
ATOM 1587 C CA . PHE A 1 204 ? -5.429 -11.153 22.729 1.00 92.69 204 PHE A CA 1
ATOM 1588 C C . PHE A 1 204 ? -5.123 -10.112 21.642 1.00 92.69 204 PHE A C 1
ATOM 1590 O O . PHE A 1 204 ? -3.974 -10.005 21.213 1.00 92.69 204 PHE A O 1
ATOM 1597 N N . ALA A 1 205 ? -6.119 -9.334 21.202 1.00 89.56 205 ALA A N 1
ATOM 1598 C CA . ALA A 1 205 ? -5.940 -8.302 20.183 1.00 89.56 205 ALA A CA 1
ATOM 1599 C C . ALA A 1 205 ? -5.060 -7.140 20.669 1.00 89.56 205 ALA A C 1
ATOM 1601 O O . ALA A 1 205 ? -4.279 -6.608 19.879 1.00 89.56 205 ALA A O 1
ATOM 1602 N N . VAL A 1 206 ? -5.162 -6.768 21.948 1.00 87.25 206 VAL A N 1
ATOM 1603 C CA . VAL A 1 206 ? -4.318 -5.736 22.571 1.00 87.25 206 VAL A CA 1
ATOM 1604 C C . VAL A 1 206 ? -2.869 -6.214 22.688 1.00 87.25 206 VAL A C 1
ATOM 1606 O O . VAL A 1 206 ? -1.964 -5.509 22.238 1.00 87.25 206 VAL A O 1
ATOM 1609 N N . ASP A 1 207 ? -2.643 -7.430 23.193 1.00 91.81 207 ASP A N 1
ATOM 1610 C CA . ASP A 1 207 ? -1.294 -8.000 23.347 1.00 91.81 207 ASP A CA 1
ATOM 1611 C C . ASP A 1 207 ? -0.584 -8.197 22.000 1.00 91.81 207 ASP A C 1
ATOM 1613 O O . ASP A 1 207 ? 0.634 -8.063 21.890 1.00 91.81 207 ASP A O 1
ATOM 1617 N N . ASN A 1 208 ? -1.354 -8.498 20.951 1.00 91.69 208 ASN A N 1
ATOM 1618 C CA . ASN A 1 208 ? -0.847 -8.844 19.623 1.00 91.69 208 ASN A CA 1
ATOM 1619 C C . ASN A 1 208 ? -1.134 -7.754 18.580 1.00 91.69 208 ASN A C 1
ATOM 1621 O O . ASN A 1 208 ? -1.214 -8.027 17.381 1.00 91.69 208 ASN A O 1
ATOM 1625 N N . MET A 1 209 ? -1.272 -6.503 19.014 1.00 85.88 209 MET A N 1
ATOM 1626 C CA . MET A 1 209 ? -1.737 -5.403 18.167 1.00 85.88 209 MET A CA 1
ATOM 1627 C C . MET A 1 209 ? -0.827 -5.107 16.960 1.00 85.88 209 MET A C 1
ATOM 1629 O O . MET A 1 209 ? -1.312 -4.656 15.923 1.00 85.88 209 MET A O 1
ATOM 1633 N N . ILE A 1 210 ? 0.477 -5.395 17.042 1.00 86.44 210 ILE A N 1
ATOM 1634 C CA . ILE A 1 210 ? 1.389 -5.274 15.888 1.00 86.44 210 ILE A CA 1
ATOM 1635 C C . ILE A 1 210 ? 0.890 -6.145 14.726 1.00 86.44 210 ILE A C 1
ATOM 1637 O O . ILE A 1 210 ? 0.828 -5.690 13.585 1.00 86.44 210 ILE A O 1
ATOM 1641 N N . TYR A 1 211 ? 0.450 -7.366 15.030 1.00 89.31 211 TYR A N 1
ATOM 1642 C CA . TYR A 1 211 ? -0.078 -8.303 14.044 1.00 89.31 211 TYR A CA 1
ATOM 1643 C C . TYR A 1 211 ? -1.479 -7.920 13.561 1.00 89.31 211 TYR A C 1
ATOM 1645 O O . TYR A 1 211 ? -1.870 -8.322 12.470 1.00 89.31 211 TYR A O 1
ATOM 1653 N N . LEU A 1 212 ? -2.214 -7.097 14.321 1.00 89.44 212 LEU A N 1
ATOM 1654 C CA . LEU A 1 212 ? -3.530 -6.602 13.920 1.00 89.44 212 LEU A CA 1
ATOM 1655 C C . LEU A 1 212 ? -3.450 -5.675 12.695 1.00 89.44 212 LEU A C 1
ATOM 1657 O O . LEU A 1 212 ? -4.268 -5.773 11.783 1.00 89.44 212 LEU A O 1
ATOM 1661 N N . GLY A 1 213 ? -2.471 -4.767 12.677 1.00 89.31 213 GLY A N 1
ATOM 1662 C CA . GLY A 1 213 ? -2.307 -3.790 11.596 1.00 89.31 213 GLY A CA 1
ATOM 1663 C C . GLY A 1 213 ? -1.468 -4.278 10.412 1.00 89.31 213 GLY A C 1
ATOM 1664 O O . GLY A 1 213 ? -1.457 -3.627 9.362 1.00 89.31 213 GLY A O 1
ATOM 1665 N N . GLU A 1 214 ? -0.755 -5.396 10.556 1.00 93.06 214 GLU A N 1
ATOM 1666 C CA . GLU A 1 214 ? 0.178 -5.897 9.539 1.00 93.06 214 GLU A CA 1
ATOM 1667 C C . GLU A 1 214 ? -0.538 -6.311 8.240 1.00 93.06 214 GLU A C 1
ATOM 1669 O O . GLU A 1 214 ? -0.082 -5.890 7.176 1.00 93.06 214 GLU A O 1
ATOM 1674 N N . PRO A 1 215 ? -1.693 -7.009 8.253 1.00 94.69 215 PRO A N 1
ATOM 1675 C CA . PRO A 1 215 ? -2.413 -7.338 7.021 1.00 94.69 215 PRO A CA 1
ATOM 1676 C C . PRO A 1 215 ? -2.882 -6.108 6.240 1.00 94.69 215 PRO A C 1
ATOM 1678 O O . PRO A 1 215 ? -2.686 -6.041 5.028 1.00 94.69 215 PRO A O 1
ATOM 1681 N N . THR A 1 216 ? -3.428 -5.093 6.918 1.00 92.75 216 THR A N 1
ATOM 1682 C CA . THR A 1 216 ? -3.809 -3.821 6.279 1.00 92.75 216 THR A CA 1
ATOM 1683 C C . THR A 1 216 ? -2.591 -3.123 5.672 1.00 92.75 216 THR A C 1
ATOM 1685 O O . THR A 1 216 ? -2.652 -2.560 4.578 1.00 92.75 216 THR A O 1
ATOM 1688 N N . THR A 1 217 ? -1.453 -3.195 6.360 1.00 93.12 217 THR A N 1
ATOM 1689 C CA . THR A 1 217 ? -0.184 -2.654 5.871 1.00 93.12 217 THR A CA 1
ATOM 1690 C C . THR A 1 217 ? 0.308 -3.413 4.634 1.00 93.12 217 THR A C 1
ATOM 1692 O O . THR A 1 217 ? 0.722 -2.787 3.656 1.00 93.12 217 THR A O 1
ATOM 1695 N N . CYS A 1 218 ? 0.180 -4.742 4.621 1.00 96.25 218 CYS A N 1
ATOM 1696 C CA . CYS A 1 218 ? 0.473 -5.582 3.461 1.00 96.25 218 CYS A CA 1
ATOM 1697 C C . CYS A 1 218 ? -0.417 -5.225 2.260 1.00 96.25 218 CYS A C 1
ATOM 1699 O O . CYS A 1 218 ? 0.085 -5.203 1.139 1.00 96.25 218 CYS A O 1
ATOM 1701 N N . VAL A 1 219 ? -1.696 -4.875 2.472 1.00 96.06 219 VAL A N 1
ATOM 1702 C CA . VAL A 1 219 ? -2.592 -4.396 1.395 1.00 96.06 219 VAL A CA 1
ATOM 1703 C C . VAL A 1 219 ? -2.049 -3.103 0.775 1.00 96.06 219 VAL A C 1
ATOM 1705 O O . VAL A 1 219 ? -2.011 -2.959 -0.448 1.00 96.06 219 VAL A O 1
ATOM 1708 N N . GLY A 1 220 ? -1.575 -2.169 1.603 1.00 93.31 220 GLY A N 1
ATOM 1709 C CA . GLY A 1 220 ? -0.934 -0.942 1.121 1.00 93.31 220 GLY A CA 1
ATOM 1710 C C . GLY A 1 220 ? 0.358 -1.214 0.342 1.00 93.31 220 GLY A C 1
ATOM 1711 O O . GLY A 1 220 ? 0.556 -0.655 -0.739 1.00 93.31 220 GLY A O 1
ATOM 1712 N N . LEU A 1 221 ? 1.215 -2.100 0.861 1.00 94.69 221 LEU A N 1
ATOM 1713 C CA . LEU A 1 221 ? 2.471 -2.499 0.219 1.00 94.69 221 LEU A CA 1
ATOM 1714 C C . LEU A 1 221 ? 2.246 -3.181 -1.130 1.00 94.69 221 LEU A C 1
ATOM 1716 O O . LEU A 1 221 ? 2.885 -2.805 -2.112 1.00 94.69 221 LEU A O 1
ATOM 1720 N N . VAL A 1 222 ? 1.334 -4.155 -1.202 1.00 97.06 222 VAL A N 1
ATOM 1721 C CA . VAL A 1 222 ? 1.074 -4.860 -2.460 1.00 97.06 222 VAL A CA 1
ATOM 1722 C C . VAL A 1 222 ? 0.522 -3.911 -3.513 1.00 97.06 222 VAL A C 1
ATOM 1724 O O . VAL A 1 222 ? 0.975 -3.957 -4.652 1.00 97.06 222 VAL A O 1
ATOM 1727 N N . MET A 1 223 ? -0.381 -2.998 -3.143 1.00 94.81 223 MET A N 1
ATOM 1728 C CA . MET A 1 223 ? -0.897 -1.995 -4.073 1.00 94.81 223 MET A CA 1
ATOM 1729 C C . MET A 1 223 ? 0.236 -1.116 -4.616 1.00 94.81 223 MET A C 1
ATOM 1731 O O . MET A 1 223 ? 0.287 -0.852 -5.815 1.00 94.81 223 MET A O 1
ATOM 1735 N N . LEU A 1 224 ? 1.175 -0.704 -3.759 1.00 94.19 224 LEU A N 1
ATOM 1736 C CA . LEU A 1 224 ? 2.340 0.072 -4.177 1.00 94.19 224 LEU A CA 1
ATOM 1737 C C . LEU A 1 224 ? 3.229 -0.710 -5.156 1.00 94.19 224 LEU A C 1
ATOM 1739 O O . LEU A 1 224 ? 3.566 -0.189 -6.220 1.00 94.19 224 LEU A O 1
ATOM 1743 N N . TYR A 1 225 ? 3.604 -1.945 -4.823 1.00 96.19 225 TYR A N 1
ATOM 1744 C CA . TYR A 1 225 ? 4.460 -2.764 -5.686 1.00 96.19 225 TYR A CA 1
ATOM 1745 C C . TYR A 1 225 ? 3.775 -3.133 -7.005 1.00 96.19 225 TYR A C 1
ATOM 1747 O O . TYR A 1 225 ? 4.395 -3.044 -8.062 1.00 96.19 225 TYR A O 1
ATOM 1755 N N . PHE A 1 226 ? 2.482 -3.457 -6.965 1.00 96.12 226 PHE A N 1
ATOM 1756 C CA . PHE A 1 226 ? 1.663 -3.711 -8.148 1.00 96.12 226 PHE A CA 1
ATOM 1757 C C . PHE A 1 226 ? 1.637 -2.500 -9.087 1.00 96.12 226 PHE A C 1
ATOM 1759 O O . PHE A 1 226 ? 1.858 -2.645 -10.286 1.00 96.12 226 PHE A O 1
ATOM 1766 N N . LEU A 1 227 ? 1.426 -1.290 -8.558 1.00 95.00 227 LEU A N 1
ATOM 1767 C CA . LEU A 1 227 ? 1.426 -0.072 -9.372 1.00 95.00 227 LEU A CA 1
ATOM 1768 C C . LEU A 1 227 ? 2.807 0.224 -9.967 1.00 95.00 227 LEU A C 1
ATOM 1770 O O . LEU A 1 227 ? 2.885 0.618 -11.130 1.00 95.00 227 LEU A O 1
ATOM 1774 N N . GLN A 1 228 ? 3.890 -0.006 -9.220 1.00 94.69 228 GLN A N 1
ATOM 1775 C CA . GLN A 1 228 ? 5.251 0.126 -9.753 1.00 94.69 228 GLN A CA 1
ATOM 1776 C C . GLN A 1 228 ? 5.525 -0.880 -10.879 1.00 94.69 228 GLN A C 1
ATOM 1778 O O . GLN A 1 228 ? 6.049 -0.489 -11.921 1.00 94.69 228 GLN A O 1
ATOM 1783 N N . ALA A 1 229 ? 5.106 -2.138 -10.716 1.00 94.75 229 ALA A N 1
ATOM 1784 C CA . ALA A 1 229 ? 5.210 -3.151 -11.761 1.00 94.75 229 ALA A CA 1
ATOM 1785 C C . ALA A 1 229 ? 4.393 -2.760 -13.007 1.00 94.75 229 ALA A C 1
ATOM 1787 O O . ALA A 1 229 ? 4.914 -2.791 -14.118 1.00 94.75 229 ALA A O 1
ATOM 1788 N N . CYS A 1 230 ? 3.149 -2.306 -12.841 1.00 93.62 230 CYS A N 1
ATOM 1789 C CA . CYS A 1 230 ? 2.322 -1.818 -13.948 1.00 93.62 230 CYS A CA 1
ATOM 1790 C C . CYS A 1 230 ? 2.957 -0.624 -14.676 1.00 93.62 230 CYS A C 1
ATOM 1792 O O . CYS A 1 230 ? 2.919 -0.564 -15.902 1.00 93.62 230 CYS A O 1
ATOM 1794 N N . LEU A 1 231 ? 3.568 0.316 -13.948 1.00 93.88 231 LEU A N 1
ATOM 1795 C CA . LEU A 1 231 ? 4.266 1.446 -14.562 1.00 93.88 231 LEU A CA 1
ATOM 1796 C C . LEU A 1 231 ? 5.469 0.991 -15.384 1.00 93.88 231 LEU A C 1
ATOM 1798 O O . LEU A 1 231 ? 5.599 1.409 -16.532 1.00 93.88 231 LEU A O 1
ATOM 1802 N N . LEU A 1 232 ? 6.319 0.122 -14.830 1.00 92.19 232 LEU A N 1
ATOM 1803 C CA . LEU A 1 232 ? 7.452 -0.431 -15.574 1.00 92.19 232 LEU A CA 1
ATOM 1804 C C . LEU A 1 232 ? 6.999 -1.227 -16.793 1.00 92.19 232 LEU A C 1
ATOM 1806 O O . LEU A 1 232 ? 7.599 -1.105 -17.854 1.00 92.19 232 LEU A O 1
ATOM 1810 N N . TRP A 1 233 ? 5.902 -1.972 -16.676 1.00 91.25 233 TRP A N 1
ATOM 1811 C CA . TRP A 1 233 ? 5.310 -2.673 -17.807 1.00 91.25 233 TRP A CA 1
ATOM 1812 C C . TRP A 1 233 ? 4.917 -1.721 -18.941 1.00 91.25 233 TRP A C 1
ATOM 1814 O O . TRP A 1 233 ? 5.234 -1.999 -20.097 1.00 91.25 233 TRP A O 1
ATOM 1824 N N . VAL A 1 234 ? 4.272 -0.590 -18.624 1.00 91.94 234 VAL A N 1
ATOM 1825 C CA . VAL A 1 234 ? 3.935 0.447 -19.615 1.00 91.94 234 VAL A CA 1
ATOM 1826 C C . VAL A 1 234 ? 5.204 1.067 -20.200 1.00 91.94 234 VAL A C 1
ATOM 1828 O O . VAL A 1 234 ? 5.289 1.233 -21.410 1.00 91.94 234 VAL A O 1
ATOM 1831 N N . PHE A 1 235 ? 6.218 1.367 -19.384 1.00 89.81 235 PHE A N 1
ATOM 1832 C CA . PHE A 1 235 ? 7.496 1.883 -19.892 1.00 89.81 235 PHE A CA 1
ATOM 1833 C C . PHE A 1 235 ? 8.223 0.902 -20.824 1.00 89.81 235 PHE A C 1
ATOM 1835 O O . PHE A 1 235 ? 8.876 1.356 -21.758 1.00 89.81 235 PHE A O 1
ATOM 1842 N N . ASN A 1 236 ? 8.106 -0.407 -20.582 1.00 85.38 236 ASN A N 1
ATOM 1843 C CA . ASN A 1 236 ? 8.750 -1.445 -21.393 1.00 85.38 236 ASN A CA 1
ATOM 1844 C C . ASN A 1 236 ? 7.954 -1.794 -22.659 1.00 85.38 236 ASN A C 1
ATOM 1846 O O . ASN A 1 236 ? 8.533 -2.199 -23.660 1.00 85.38 236 ASN A O 1
ATOM 1850 N N . THR A 1 237 ? 6.625 -1.694 -22.607 1.00 86.38 237 THR A N 1
ATOM 1851 C CA . THR A 1 237 ? 5.743 -2.116 -23.709 1.00 86.38 237 THR A CA 1
ATOM 1852 C C . THR A 1 237 ? 5.397 -0.972 -24.647 1.00 86.38 237 THR A C 1
ATOM 1854 O O . THR A 1 237 ? 5.292 -1.164 -25.856 1.00 86.38 237 THR A O 1
ATOM 1857 N N . ASP A 1 238 ? 5.167 0.204 -24.078 1.00 85.50 238 ASP A N 1
ATOM 1858 C CA . ASP A 1 238 ? 4.657 1.368 -24.779 1.00 85.50 238 ASP A CA 1
ATOM 1859 C C . ASP A 1 238 ? 5.749 2.439 -24.907 1.00 85.50 238 ASP A C 1
ATOM 1861 O O . ASP A 1 238 ? 6.876 2.312 -24.431 1.00 85.50 238 ASP A O 1
ATOM 1865 N N . ALA A 1 239 ? 5.422 3.553 -25.562 1.00 82.31 239 ALA A N 1
ATOM 1866 C CA . ALA A 1 239 ? 6.354 4.666 -25.674 1.00 82.31 239 ALA A CA 1
ATOM 1867 C C . ALA A 1 239 ? 6.608 5.336 -24.310 1.00 82.31 239 ALA A C 1
ATOM 1869 O O . ALA A 1 239 ? 5.692 5.547 -23.514 1.00 82.31 239 ALA A O 1
ATOM 1870 N N . LYS A 1 240 ? 7.838 5.823 -24.099 1.00 86.44 240 LYS A N 1
ATOM 1871 C CA . LYS A 1 240 ? 8.272 6.556 -22.890 1.00 86.44 240 LYS A CA 1
ATOM 1872 C C . LYS A 1 240 ? 7.294 7.648 -22.430 1.00 86.44 240 LYS A C 1
ATOM 1874 O O . LYS A 1 240 ? 7.076 7.823 -21.234 1.00 86.44 240 LYS A O 1
ATOM 1879 N N . TYR A 1 241 ? 6.691 8.382 -23.366 1.00 91.12 241 TYR A N 1
ATOM 1880 C CA . TYR A 1 241 ? 5.718 9.433 -23.049 1.00 91.12 241 TYR A CA 1
ATOM 1881 C C . TYR A 1 241 ? 4.409 8.882 -22.469 1.00 91.12 241 TYR A C 1
ATOM 1883 O O . TYR A 1 241 ? 3.842 9.502 -21.572 1.00 91.12 241 TYR A O 1
ATOM 1891 N N . VAL A 1 242 ? 3.960 7.706 -22.923 1.00 93.50 242 VAL A N 1
ATOM 1892 C CA . VAL A 1 242 ? 2.790 7.013 -22.363 1.00 93.50 242 VAL A CA 1
ATOM 1893 C C . VAL A 1 242 ? 3.078 6.594 -20.923 1.00 93.50 242 VAL A C 1
ATOM 1895 O O . VAL A 1 242 ? 2.249 6.837 -20.049 1.00 93.50 242 VAL A O 1
ATOM 1898 N N . GLY A 1 243 ? 4.283 6.086 -20.644 1.00 92.75 243 GLY A N 1
ATOM 1899 C CA . GLY A 1 243 ? 4.724 5.774 -19.280 1.00 92.75 243 GLY A CA 1
ATOM 1900 C C . GLY A 1 243 ? 4.707 6.987 -18.343 1.00 92.75 243 GLY A C 1
ATOM 1901 O O . GLY A 1 243 ? 4.222 6.891 -17.216 1.00 92.75 243 GLY A O 1
ATOM 1902 N N . VAL A 1 244 ? 5.144 8.164 -18.811 1.00 93.94 244 VAL A N 1
ATOM 1903 C CA . VAL A 1 244 ? 5.062 9.414 -18.025 1.00 93.94 244 VAL A CA 1
ATOM 1904 C C . VAL A 1 244 ? 3.610 9.812 -17.747 1.00 93.94 244 VAL A C 1
ATOM 1906 O O . VAL A 1 244 ? 3.283 10.194 -16.623 1.00 93.94 244 VAL A O 1
ATOM 1909 N N . VAL A 1 245 ? 2.717 9.700 -18.734 1.00 96.00 245 VAL A N 1
ATOM 1910 C CA . VAL A 1 245 ? 1.286 9.978 -18.530 1.00 96.00 245 VAL A CA 1
ATOM 1911 C C . VAL A 1 245 ? 0.680 8.990 -17.528 1.00 96.00 245 VAL A C 1
ATOM 1913 O O . VAL A 1 245 ? -0.009 9.416 -16.600 1.00 96.00 245 VAL A O 1
ATOM 1916 N N . ALA A 1 246 ? 0.988 7.696 -17.649 1.00 94.88 246 ALA A N 1
ATOM 1917 C CA . ALA A 1 246 ? 0.548 6.671 -16.705 1.00 94.88 246 ALA A CA 1
ATOM 1918 C C . ALA A 1 246 ? 1.043 6.962 -15.279 1.00 94.88 246 ALA A C 1
ATOM 1920 O O . ALA A 1 246 ? 0.258 6.880 -14.333 1.00 94.88 246 ALA A O 1
ATOM 1921 N N . TYR A 1 247 ? 2.302 7.388 -15.123 1.00 95.06 247 TYR A N 1
ATOM 1922 C CA . TYR A 1 247 ? 2.868 7.811 -13.838 1.00 95.06 247 TYR A CA 1
ATOM 1923 C C . TYR A 1 247 ? 2.066 8.949 -13.201 1.00 95.06 247 TYR A C 1
ATOM 1925 O O . TYR A 1 247 ? 1.735 8.876 -12.019 1.00 95.06 247 TYR A O 1
ATOM 1933 N N . LEU A 1 248 ? 1.706 9.981 -13.970 1.00 94.94 248 LEU A N 1
ATOM 1934 C CA . LEU A 1 248 ? 0.942 11.119 -13.449 1.00 94.94 248 LEU A CA 1
ATOM 1935 C C . LEU A 1 248 ? -0.483 10.716 -13.036 1.00 94.94 248 LEU A C 1
ATOM 1937 O O . LEU A 1 248 ? -0.951 11.114 -11.968 1.00 94.94 248 LEU A O 1
ATOM 1941 N N . VAL A 1 249 ? -1.159 9.900 -13.850 1.00 95.00 249 VAL A N 1
ATOM 1942 C CA . VAL A 1 249 ? -2.535 9.442 -13.586 1.00 95.00 249 VAL A CA 1
ATOM 1943 C C . VAL A 1 249 ? -2.592 8.516 -12.367 1.00 95.00 249 VAL A C 1
ATOM 1945 O O . VAL A 1 249 ? -3.414 8.711 -11.462 1.00 95.00 249 VAL A O 1
ATOM 1948 N N . LEU A 1 250 ? -1.700 7.525 -12.303 1.00 93.06 250 LEU A N 1
ATOM 1949 C CA . LEU A 1 250 ? -1.626 6.606 -11.167 1.00 93.06 250 LEU A CA 1
ATOM 1950 C C . LEU A 1 250 ? -1.117 7.321 -9.909 1.00 93.06 250 LEU A C 1
ATOM 1952 O O . LEU A 1 250 ? -1.660 7.107 -8.826 1.00 93.06 250 LEU A O 1
ATOM 1956 N N . GLY A 1 251 ? -0.164 8.245 -10.049 1.00 91.62 251 GLY A N 1
ATOM 1957 C CA . GLY A 1 251 ? 0.329 9.082 -8.955 1.00 91.62 251 GLY A CA 1
ATOM 1958 C C . GLY A 1 251 ? -0.763 9.934 -8.319 1.00 91.62 251 GLY A C 1
ATOM 1959 O O . GLY A 1 251 ? -0.883 9.955 -7.093 1.00 91.62 251 GLY A O 1
ATOM 1960 N N . TYR A 1 252 ? -1.632 10.552 -9.125 1.00 93.19 252 TYR A N 1
ATOM 1961 C CA . TYR A 1 252 ? -2.798 11.273 -8.608 1.00 93.19 252 TYR A CA 1
ATOM 1962 C C . TYR A 1 252 ? -3.741 10.355 -7.814 1.00 93.19 252 TYR A C 1
ATOM 1964 O O . TYR A 1 252 ? -4.234 10.736 -6.750 1.00 93.19 252 TYR A O 1
ATOM 1972 N N . SER A 1 253 ? -3.959 9.130 -8.295 1.00 92.44 253 SER A N 1
ATOM 1973 C CA . SER A 1 253 ? -4.812 8.148 -7.615 1.00 92.44 253 SER A CA 1
ATOM 1974 C C . SER A 1 253 ? -4.236 7.748 -6.252 1.00 92.44 253 SER A C 1
ATOM 1976 O O . SER A 1 253 ? -4.951 7.782 -5.249 1.00 92.44 253 SER A O 1
ATOM 1978 N N . ILE A 1 254 ? -2.928 7.470 -6.178 1.00 91.56 254 ILE A N 1
ATOM 1979 C CA . ILE A 1 254 ? -2.234 7.174 -4.911 1.00 91.56 254 ILE A CA 1
ATOM 1980 C C . ILE A 1 254 ? -2.308 8.369 -3.964 1.00 91.56 254 ILE A C 1
ATOM 1982 O O . ILE A 1 254 ? -2.674 8.206 -2.800 1.00 91.56 254 ILE A O 1
ATOM 1986 N N . MET A 1 255 ? -2.013 9.575 -4.457 1.00 94.12 255 MET A N 1
ATOM 1987 C CA . MET A 1 255 ? -2.122 10.801 -3.669 1.00 94.12 255 MET A CA 1
ATOM 1988 C C . MET A 1 255 ? -3.516 10.920 -3.042 1.00 94.12 255 MET A C 1
ATOM 1990 O O . MET A 1 255 ? -3.629 11.187 -1.847 1.00 94.12 255 MET A O 1
ATOM 1994 N N . ARG A 1 256 ? -4.583 10.685 -3.816 1.00 93.12 256 ARG A N 1
ATOM 1995 C CA . ARG A 1 256 ? -5.964 10.752 -3.315 1.00 93.12 256 ARG A CA 1
ATOM 1996 C C . ARG A 1 256 ? -6.238 9.717 -2.230 1.00 93.12 256 ARG A C 1
ATOM 1998 O O . ARG A 1 256 ? -6.834 10.079 -1.217 1.00 93.12 256 ARG A O 1
ATOM 2005 N N . ILE A 1 257 ? -5.772 8.480 -2.393 1.00 90.81 257 ILE A N 1
ATOM 2006 C CA . ILE A 1 257 ? -5.909 7.430 -1.371 1.00 90.81 257 ILE A CA 1
ATOM 2007 C C . ILE A 1 257 ? -5.190 7.840 -0.078 1.00 90.81 257 ILE A C 1
ATOM 2009 O O . ILE A 1 257 ? -5.778 7.766 1.000 1.00 90.81 257 ILE A O 1
ATOM 2013 N N . LEU A 1 258 ? -3.956 8.346 -0.177 1.00 91.06 258 LEU A N 1
ATOM 2014 C CA . LEU A 1 258 ? -3.177 8.809 0.977 1.00 91.06 258 LEU A CA 1
ATOM 2015 C C . LEU A 1 258 ? -3.828 10.002 1.681 1.00 91.06 258 LEU A C 1
ATOM 2017 O O . LEU A 1 258 ? -3.791 10.089 2.908 1.00 91.06 258 LEU A O 1
ATOM 2021 N N . VAL A 1 259 ? -4.421 10.924 0.920 1.00 92.12 259 VAL A N 1
ATOM 2022 C CA . VAL A 1 259 ? -5.175 12.056 1.468 1.00 92.12 259 VAL A CA 1
ATOM 2023 C C . VAL A 1 259 ? -6.389 11.549 2.241 1.00 92.12 259 VAL A C 1
ATOM 2025 O O . VAL A 1 259 ? -6.549 11.910 3.404 1.00 92.12 259 VAL A O 1
ATOM 2028 N N . VAL A 1 260 ? -7.207 10.675 1.645 1.00 91.56 260 VAL A N 1
ATOM 2029 C CA . VAL A 1 260 ? -8.376 10.085 2.323 1.00 91.56 260 VAL A CA 1
ATOM 2030 C C . VAL A 1 260 ? -7.951 9.353 3.594 1.00 91.56 260 VAL A C 1
ATOM 2032 O O . VAL A 1 260 ? -8.532 9.593 4.649 1.00 91.56 260 VAL A O 1
ATOM 2035 N N . GLY A 1 261 ? -6.896 8.538 3.528 1.00 89.25 261 GLY A N 1
ATOM 2036 C CA . GLY A 1 261 ? -6.351 7.839 4.692 1.00 89.25 261 GLY A CA 1
ATOM 2037 C C . GLY A 1 261 ? -5.954 8.792 5.823 1.00 89.25 261 GLY A C 1
ATOM 2038 O O . GLY A 1 261 ? -6.331 8.568 6.968 1.00 89.25 261 GLY A O 1
ATOM 2039 N N . GLN A 1 262 ? -5.277 9.899 5.509 1.00 90.06 262 GLN A N 1
ATOM 2040 C CA . GLN A 1 262 ? -4.906 10.917 6.501 1.00 90.06 262 GLN A CA 1
ATOM 2041 C C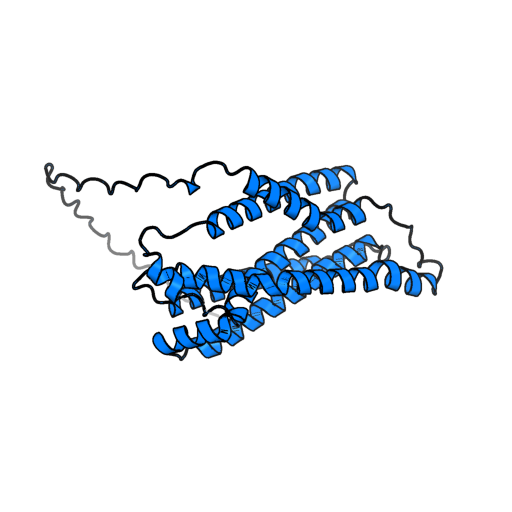 . GLN A 1 262 ? -6.120 11.642 7.102 1.00 90.06 262 GLN A C 1
ATOM 2043 O O . GLN A 1 262 ? -6.126 11.913 8.302 1.00 90.06 262 GLN A O 1
ATOM 2048 N N . TYR A 1 263 ? -7.157 11.938 6.310 1.00 90.38 263 TYR A N 1
ATOM 2049 C CA . TYR A 1 263 ? -8.402 12.510 6.841 1.00 90.38 263 TYR A CA 1
ATOM 2050 C C . TYR A 1 263 ? -9.118 11.536 7.777 1.00 90.38 263 TYR A C 1
ATOM 2052 O O . TYR A 1 263 ? -9.574 11.955 8.840 1.00 90.38 263 TYR A O 1
ATOM 2060 N N . LEU A 1 264 ? -9.194 10.253 7.408 1.00 88.38 264 LEU A N 1
ATOM 2061 C CA . LEU A 1 264 ? -9.803 9.213 8.240 1.00 88.38 264 LEU A CA 1
ATOM 2062 C C . LEU A 1 264 ? -8.998 8.971 9.519 1.00 88.38 264 LEU A C 1
ATOM 2064 O O . LEU A 1 264 ? -9.583 8.837 10.585 1.00 88.38 264 LEU A O 1
ATOM 2068 N N . GLN A 1 265 ? -7.668 9.000 9.445 1.00 84.94 265 GLN A N 1
ATOM 2069 C CA . GLN A 1 265 ? -6.800 8.880 10.617 1.00 84.94 265 GLN A CA 1
ATOM 2070 C C . GLN A 1 265 ? -6.918 10.086 11.561 1.00 84.94 265 GLN A C 1
ATOM 2072 O O . GLN A 1 265 ? -6.758 9.946 12.771 1.00 84.94 265 GLN A O 1
ATOM 2077 N N . ALA A 1 266 ? -7.181 11.278 11.020 1.00 86.50 266 ALA A N 1
ATOM 2078 C CA . ALA A 1 266 ? -7.428 12.479 11.812 1.00 86.50 266 ALA A CA 1
ATOM 2079 C C . ALA A 1 266 ? -8.853 12.536 12.389 1.00 86.50 266 ALA A C 1
ATOM 2081 O O . ALA A 1 266 ? -9.137 13.412 13.210 1.00 86.50 266 ALA A O 1
ATOM 2082 N N . TRP A 1 267 ? -9.749 11.643 11.957 1.00 87.44 267 TRP A N 1
ATOM 2083 C CA . TRP A 1 267 ? -11.108 11.587 12.470 1.00 87.44 267 TRP A CA 1
ATOM 2084 C C . TRP A 1 267 ? -11.135 11.148 13.930 1.00 87.44 267 TRP A C 1
ATOM 2086 O O . TRP A 1 267 ? -10.353 10.300 14.353 1.00 87.44 267 TRP A O 1
ATOM 2096 N N . LYS A 1 268 ? -12.088 11.694 14.684 1.00 84.62 268 LYS A N 1
ATOM 2097 C CA . LYS A 1 268 ? -12.377 11.285 16.057 1.00 84.62 268 LYS A CA 1
ATOM 2098 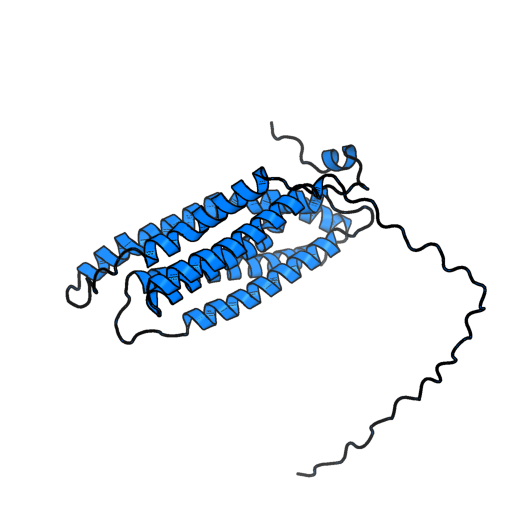C C . LYS A 1 268 ? -13.876 11.105 16.216 1.00 84.62 268 LYS A C 1
ATOM 2100 O O . LYS A 1 268 ? -14.645 11.977 15.812 1.00 84.62 268 LYS A O 1
ATOM 2105 N N . ASN A 1 269 ? -14.288 10.014 16.848 1.00 83.06 269 ASN A N 1
ATOM 2106 C CA . ASN A 1 269 ? -15.694 9.709 17.074 1.00 83.06 269 ASN A CA 1
ATOM 2107 C C . ASN A 1 269 ? -16.314 10.662 18.114 1.00 83.06 269 ASN A C 1
ATOM 2109 O O . ASN A 1 269 ? -16.055 10.479 19.301 1.00 83.06 269 ASN A O 1
ATOM 2113 N N . PRO A 1 270 ? -17.193 11.615 17.755 1.00 81.06 270 PRO A N 1
ATOM 2114 C CA . PRO A 1 270 ? -17.705 12.614 18.701 1.00 81.06 270 PRO A CA 1
ATOM 2115 C C . PRO A 1 270 ? -18.514 12.012 19.863 1.00 81.06 270 PRO A C 1
ATOM 2117 O O . PRO A 1 270 ? -18.723 12.676 20.873 1.00 81.06 270 PRO A O 1
ATOM 2120 N N . LYS A 1 271 ? -18.951 10.751 19.748 1.00 81.62 271 LYS A N 1
ATOM 2121 C CA . LYS A 1 271 ? -19.690 10.035 20.799 1.00 81.62 271 LYS A CA 1
ATOM 2122 C C . LYS A 1 271 ? -18.789 9.426 21.877 1.00 81.62 271 LYS A C 1
ATOM 2124 O O . LYS A 1 271 ? -19.301 8.905 22.862 1.00 81.62 271 LYS A O 1
ATOM 2129 N N . LEU A 1 272 ? -17.470 9.450 21.689 1.00 80.50 272 LEU A N 1
ATOM 2130 C CA . LEU A 1 272 ? -16.501 8.932 22.648 1.00 80.50 272 LEU A CA 1
ATOM 2131 C C . LEU A 1 272 ? -15.861 10.104 23.410 1.00 80.50 272 LEU A C 1
ATOM 2133 O O . LEU A 1 272 ? -15.378 11.059 22.794 1.00 80.50 272 LEU A O 1
ATOM 2137 N N . ALA A 1 273 ? -15.847 10.037 24.742 1.00 83.81 273 ALA A N 1
ATOM 2138 C CA . ALA A 1 273 ? -15.176 11.031 25.577 1.00 83.81 273 ALA A CA 1
ATOM 2139 C C . ALA A 1 273 ? -13.644 10.904 25.469 1.00 83.81 273 ALA A C 1
ATOM 2141 O O . ALA A 1 273 ? -13.118 9.798 25.344 1.00 83.81 273 ALA A O 1
ATOM 2142 N N . ASP A 1 274 ? -12.918 12.023 25.564 1.00 82.62 274 ASP A N 1
ATOM 2143 C CA . ASP A 1 274 ? -11.448 12.026 25.460 1.00 82.62 274 ASP A CA 1
ATOM 2144 C C . ASP A 1 274 ? -10.760 11.220 26.568 1.00 82.62 274 ASP A C 1
ATOM 2146 O O . ASP A 1 274 ? -9.751 10.576 26.299 1.00 82.62 274 ASP A O 1
ATOM 2150 N N . ALA A 1 275 ? -11.328 11.182 27.778 1.00 82.75 275 ALA A N 1
ATOM 2151 C CA . ALA A 1 275 ? -10.805 10.358 28.870 1.00 82.75 275 ALA A CA 1
ATOM 2152 C C . ALA A 1 275 ? -10.765 8.866 28.486 1.00 82.75 275 ALA A C 1
ATOM 2154 O O . ALA A 1 275 ? -9.733 8.218 28.607 1.00 82.75 275 ALA A O 1
ATOM 2155 N N . VAL A 1 276 ? -11.847 8.357 27.884 1.00 80.75 276 VAL A N 1
ATOM 2156 C CA . VAL A 1 276 ? -11.930 6.961 27.420 1.00 80.75 276 VAL A CA 1
ATOM 2157 C C . VAL A 1 276 ? -10.929 6.684 26.295 1.00 80.75 276 VAL A C 1
ATOM 2159 O O . VAL A 1 276 ? -10.395 5.581 26.202 1.00 80.75 276 VAL A O 1
ATOM 2162 N N . ARG A 1 277 ? -10.635 7.673 25.436 1.00 78.69 277 ARG A N 1
ATOM 2163 C CA . ARG A 1 277 ? -9.570 7.533 24.427 1.00 78.69 277 ARG A CA 1
ATOM 2164 C C . ARG A 1 277 ? -8.199 7.395 25.070 1.00 78.69 277 ARG A C 1
ATOM 2166 O O . ARG A 1 277 ? -7.401 6.602 24.582 1.00 78.69 277 ARG A O 1
ATOM 2173 N N . GLN A 1 278 ? -7.923 8.191 26.102 1.00 80.00 278 GLN A N 1
ATOM 2174 C CA . GLN A 1 278 ? -6.630 8.201 26.785 1.00 80.00 278 GLN A CA 1
ATOM 2175 C C . GLN A 1 278 ? -6.402 6.925 27.593 1.00 80.00 278 GLN A C 1
ATOM 2177 O O . GLN A 1 278 ? -5.304 6.384 27.527 1.00 80.00 278 GLN A O 1
ATOM 2182 N N . ASP A 1 279 ? -7.437 6.384 28.237 1.00 78.38 279 ASP A N 1
ATOM 2183 C CA . ASP A 1 279 ? -7.349 5.113 28.972 1.00 78.38 279 ASP A CA 1
ATOM 2184 C C . ASP A 1 279 ? -7.046 3.913 28.059 1.00 78.38 279 ASP A C 1
ATOM 2186 O O . ASP A 1 279 ? -6.475 2.916 28.493 1.00 78.38 279 ASP A O 1
ATOM 2190 N N . ARG A 1 280 ? -7.401 4.006 26.771 1.00 74.31 280 ARG A N 1
ATOM 2191 C CA . ARG A 1 280 ? -7.099 2.983 25.754 1.00 74.31 280 ARG A CA 1
ATOM 2192 C C . ARG A 1 280 ? -5.689 3.108 25.171 1.00 74.31 280 ARG A C 1
ATOM 2194 O O . ARG A 1 280 ? -5.308 2.303 24.319 1.00 74.31 280 ARG A O 1
ATOM 2201 N N . LEU A 1 281 ? -4.925 4.129 25.562 1.00 68.75 281 LEU A N 1
ATOM 2202 C CA . LEU A 1 281 ? -3.520 4.246 25.193 1.00 68.75 281 LEU A CA 1
ATOM 2203 C C . LEU A 1 281 ? -2.680 3.432 26.173 1.00 68.75 281 LEU A C 1
ATOM 2205 O O . LEU A 1 281 ? -2.875 3.565 27.380 1.00 68.75 281 LEU A O 1
ATOM 2209 N N . PRO A 1 282 ? -1.703 2.642 25.698 1.00 62.25 282 PRO A N 1
ATOM 2210 C CA . PRO A 1 282 ? -0.701 2.131 26.609 1.00 62.25 282 PRO A CA 1
ATOM 2211 C C . PRO A 1 282 ? -0.008 3.323 27.282 1.00 62.25 282 PRO A C 1
ATOM 2213 O O . PRO A 1 282 ? 0.213 4.350 26.622 1.00 62.25 282 PRO A O 1
ATOM 2216 N N . PRO A 1 283 ? 0.321 3.212 28.580 1.00 62.53 283 PRO A N 1
ATOM 2217 C CA . PRO A 1 283 ? 1.050 4.260 29.271 1.00 62.53 283 PRO A CA 1
ATOM 2218 C C . PRO A 1 283 ? 2.346 4.557 28.503 1.00 62.53 283 PRO A C 1
ATOM 2220 O O . PRO A 1 283 ? 2.936 3.633 27.931 1.00 62.53 283 PRO A O 1
ATOM 2223 N N . PRO A 1 284 ? 2.788 5.827 28.445 1.00 57.91 284 PRO A N 1
ATOM 2224 C CA . PRO A 1 284 ? 4.053 6.157 27.806 1.00 57.91 284 PRO A CA 1
ATOM 2225 C C . PRO A 1 284 ? 5.150 5.286 28.425 1.00 57.91 284 PRO A C 1
ATOM 2227 O O . PRO A 1 284 ? 5.307 5.266 29.646 1.00 57.91 284 PRO A O 1
ATOM 2230 N N . HIS A 1 285 ? 5.855 4.520 27.588 1.00 54.34 285 HIS A N 1
ATOM 2231 C CA . HIS A 1 285 ? 7.003 3.751 28.054 1.00 54.34 285 HIS A CA 1
ATOM 2232 C C . HIS A 1 285 ? 8.037 4.734 28.638 1.00 54.34 285 HIS A C 1
ATOM 2234 O O . HIS A 1 285 ? 8.285 5.760 27.996 1.00 54.34 285 HIS A O 1
ATOM 2240 N N . PRO A 1 286 ? 8.570 4.467 29.845 1.00 43.59 286 PRO A N 1
ATOM 2241 C CA . PRO A 1 286 ? 9.579 5.313 30.477 1.00 43.59 286 PRO A CA 1
ATOM 2242 C C . PRO A 1 286 ? 10.885 5.365 29.677 1.00 43.59 286 PRO A C 1
ATOM 2244 O O . PRO A 1 286 ? 11.196 4.375 28.973 1.00 43.59 286 PRO A O 1
#

Organism: Alexandrium catenella (NCBI:txid2925)

Secondary structure (DSSP, 8-state):
-----------------------TT--PPPP--PPPPPGGGS--HHHHHHHHHHHHHHHHHHHHHHHSPP---TTSS-HHHHHHHHIIIIIHHHHHHHHHHHHHHTTHHHHHHHHHHHTPPTT--HHHHHHHHHHHHHHHHHHHHHHHHHHHHS---SS---HHHHHHHHHHHHHHHHHHHHHHHHHHHHHHHTTS-HHHHHHHHHHTHHHHHHHHHHHHHHHHHHHHHHHHHHHHHS-HHHHHHHHHHHHHHHHHHHHHHHHHHT---TTS-HHHHHHTSPPPP-

Solvent-accessible surface area (backbone atoms only — not comparable to full-atom values): 16374 Å² total; per-residue (Å²): 135,86,88,78,86,87,86,77,84,75,77,75,77,81,76,78,76,76,78,72,77,71,68,96,78,70,76,72,74,77,74,83,78,74,79,78,84,56,83,81,77,53,90,54,66,69,52,49,53,50,17,45,54,50,29,49,64,72,46,41,62,38,51,52,57,50,68,48,76,80,72,76,67,64,38,83,86,30,82,67,40,39,63,54,48,48,41,64,71,42,49,51,53,48,50,50,50,54,52,50,50,49,61,64,48,67,57,49,14,44,54,48,25,48,55,56,63,52,65,60,58,92,94,59,61,59,46,58,54,51,52,52,51,39,51,54,36,26,52,55,24,51,52,50,36,54,52,43,54,51,58,69,66,58,82,82,67,99,63,75,88,41,74,63,54,51,50,26,50,48,26,37,51,54,20,44,48,31,19,52,54,21,33,52,50,35,52,56,52,46,69,67,39,66,84,43,54,65,72,54,26,44,53,50,48,63,79,42,23,52,66,64,13,36,32,58,46,23,51,55,50,24,54,51,24,46,52,38,22,52,45,29,48,37,28,74,74,46,56,63,69,56,25,54,50,50,48,55,57,52,35,51,52,49,17,51,52,47,29,51,51,52,54,59,69,69,55,74,62,88,89,57,58,69,66,63,44,55,72,67,44,80,75,83,81,129

pLDDT: mean 82.55, std 15.68, range [39.0, 98.31]

Sequence (286 aa):
LKLSRYTGMHCPRTIRTEVRKMPADEELPPAPTLPDPTDQAVFRADIWLKGFLYSLVMLTPALVLGLTREIDNPGVNDPDGWTTDVLLQVAVPGFLTWAVTNAVVSRIPTIMGFGMLREVGHGISLKESVRTNMTNSGVVLALFLTMLLAMWQVDKNEDGYTRNDVWYRLFLLFGIEACTRGVVMVSIFLVFMEPLGDAGAEHFAVDNMIYLGEPTTCVGLVMLYFLQACLLWVFNTDAKYVGVVAYLVLGYSIMRILVVGQYLQAWKNPKLADAVRQDRLPPPHP

Mean predicted aligned error: 9.75 Å

Foldseek 3Di:
DDDDDDDDPPDPPPPPPPPPPDPPPPPDDPDPDDDDDDVLPDDDVPLLVVLLVVLCVLQVVLLVLLVPDWPPCQPPPPVVSCVPCCVPVPVVVLVVVLVVVCVVLLVVLLLVLLLLQLQDDPPDQPLVVLLVVLVVLLVLLVVLLVVLVVVLPPDDDPDDDIRLNSLLNSLSVSLNVLSVVSNVLSVVLCVVLVVDDSVRNVVSCLVPSSSSRSSVSSSVSNVSSVLSSVLSVCSVPHPSVVSVVSSVVVSVVSSVVSSVVVSSSPDHDPVDDVVSSVVSDDDPDD

Radius of gyration: 26.22 Å; Cα contacts (8 Å, |Δi|>4): 231; chains: 1; bounding box: 85×66×57 Å

Nearest PDB structures (foldseek):
  5vox-assembly1_U  TM=3.143E-01  e=5.566E+00  Saccharomyces cerevisiae S288C
  8dt0-assembly1_A  TM=3.035E-01  e=8.066E+00  synthetic construct